Protein AF-A0A2A5G5G1-F1 (afdb_monomer)

Secondary structure (DSSP, 8-state):
------------------------------------PPPEEEEEPPTTS--EEEETT-SSGGGTTEE-TT-EEEEEEEEEEEESSS--PPPTT--EEEEEEEEEESSSS--TTTSEEEEEEEEEES--TTSSB-SEEEEEEEESGGG-SEEEEEEESTT-TT--S-EEEE-TTT-SSSSEEEEEEEEEEESS-TT-EEEEEEEEEE-

Radius of gyration: 26.56 Å; Cα contacts (8 Å, |Δi|>4): 424; chains: 1; bounding box: 84×66×60 Å

Solvent-accessible surface area (backbone atoms only — not comparable to full-atom values): 12134 Å² total; per-residue (Å²): 136,92,83,84,90,83,90,84,90,80,89,85,80,88,82,89,83,85,87,85,81,84,92,82,87,89,81,92,84,77,85,70,74,73,76,88,64,60,50,82,44,51,38,66,28,60,87,93,47,35,62,47,64,36,26,82,86,44,93,45,84,94,41,20,38,48,39,47,66,62,35,46,48,33,40,40,36,27,52,42,73,32,33,47,74,97,63,42,71,67,66,98,81,60,76,47,48,32,41,36,38,36,29,44,24,82,51,94,63,92,44,87,90,76,36,47,70,64,48,75,44,48,26,21,38,65,64,49,67,67,28,30,24,31,41,57,36,39,36,41,28,35,33,20,51,95,76,40,59,30,37,34,31,32,36,45,67,75,88,25,72,51,33,52,73,64,46,70,31,81,32,61,85,75,62,74,55,79,70,31,72,33,18,43,37,40,39,39,25,32,62,95,43,71,86,49,51,32,76,48,76,40,73,35,34,43,83

Nearest PDB structures (foldseek):
  7p2q-assembly1_B  TM=3.088E-01  e=3.539E-01  Homo sapiens
  3at0-assembly1_A  TM=1.574E-01  e=3.161E-02  Staphylococcus aureus subsp. aureus N315
  5t4n-assembly1_A  TM=1.956E-01  e=1.837E+00  Homo sapiens
  5w1d-assembly1_A  TM=2.055E-01  e=8.543E+00  Mus musculus

Foldseek 3Di:
DDDDDDDDDDDDDDDDDDDDDDDDDDDDDDPPPDPPWFDKAKEWDDPPQGKDWFWPPDPDPVCRQEDEAQTKTKIKTAMDIFTPDDHGDDDPPDKWKKKKWKWKFLDQDDDVVPTHTQDMFIEIEDGDLQGLYHSMWIKIWRCCYVVAQWIFMFTPPPDRNRTDGGSIGRNPVVPPDPFGKIKMKMKMATPVGRVNIYIDIDIHTYD

pLDDT: mean 83.9, std 21.74, range [27.75, 98.69]

Mean predicted aligned error: 11.16 Å

Sequence (207 aa):
MKIATTCILASAFFLTSCGGGSAGSSSSDGATGGDDNPDLIFEFAGPPLHARVFNLASFSAETENHFHPGETISLIWDMDLYFSGDNPFLGLLDQYLYDSSVYLSNDTSLDEATDLKLFDVECSYPMSLEHACGETAHFQCLYAKDNANTISCTSIPLGRTKGFLDIIVDTTTFLDAIPKDAHVIIKSCLREDPSNCDEANYPLKLL

Structure (mmCIF, N/CA/C/O backbone):
data_AF-A0A2A5G5G1-F1
#
_entry.id   AF-A0A2A5G5G1-F1
#
loop_
_atom_site.group_PDB
_atom_site.id
_atom_site.type_symbol
_atom_site.label_atom_id
_atom_site.label_alt_id
_atom_site.label_comp_id
_atom_site.label_asym_id
_atom_site.label_entity_id
_atom_site.label_seq_id
_atom_site.pdbx_PDB_ins_code
_atom_site.Cartn_x
_atom_site.Cartn_y
_atom_site.Cartn_z
_atom_site.occupancy
_atom_site.B_iso_or_equiv
_atom_site.auth_seq_id
_atom_site.auth_comp_id
_atom_site.auth_asym_id
_atom_site.auth_atom_id
_atom_site.pdbx_PDB_model_num
ATOM 1 N N . MET A 1 1 ? 65.988 -37.193 30.172 1.00 38.91 1 MET A N 1
ATOM 2 C CA . MET A 1 1 ? 66.873 -37.150 28.985 1.00 38.91 1 MET A CA 1
ATOM 3 C C . MET A 1 1 ? 66.000 -36.920 27.761 1.00 38.91 1 MET A C 1
ATOM 5 O O . MET A 1 1 ? 65.077 -37.693 27.557 1.00 38.91 1 MET A O 1
ATOM 9 N N . LYS A 1 2 ? 66.225 -35.825 27.025 1.00 35.88 2 LYS A N 1
ATOM 10 C CA . LYS A 1 2 ? 65.579 -35.537 25.734 1.00 35.88 2 LYS A CA 1
ATOM 11 C C . LYS A 1 2 ? 66.331 -36.272 24.626 1.00 35.88 2 LYS A C 1
ATOM 13 O O . LYS A 1 2 ? 67.544 -36.103 24.574 1.00 35.88 2 LYS A O 1
ATOM 18 N N . ILE A 1 3 ? 65.621 -36.944 23.721 1.00 38.88 3 ILE A N 1
ATOM 19 C CA . ILE A 1 3 ? 65.966 -37.017 22.291 1.00 38.88 3 ILE A CA 1
ATOM 20 C C . ILE A 1 3 ? 64.646 -36.937 21.512 1.00 38.88 3 ILE A C 1
ATOM 22 O O . ILE A 1 3 ? 63.661 -37.566 21.887 1.00 38.88 3 ILE A O 1
ATOM 26 N N . ALA A 1 4 ? 64.635 -36.079 20.496 1.00 40.50 4 ALA A N 1
ATOM 27 C CA . ALA A 1 4 ? 63.507 -35.734 19.642 1.00 40.50 4 ALA A CA 1
ATOM 28 C C . ALA A 1 4 ? 63.647 -36.367 18.242 1.00 40.50 4 ALA A C 1
ATOM 30 O O . ALA A 1 4 ? 64.694 -36.936 17.926 1.00 40.50 4 ALA A O 1
ATOM 31 N N . THR A 1 5 ? 62.652 -36.068 17.389 1.00 45.31 5 THR A N 1
ATOM 32 C CA . THR A 1 5 ? 62.583 -36.192 15.905 1.00 45.31 5 THR A CA 1
ATOM 33 C C . THR A 1 5 ? 62.179 -37.593 15.391 1.00 45.31 5 THR A C 1
ATOM 35 O O . THR A 1 5 ? 62.697 -38.582 15.885 1.00 45.31 5 THR A O 1
ATOM 38 N N . THR A 1 6 ? 61.240 -37.807 14.452 1.00 39.12 6 THR A N 1
ATOM 39 C CA . THR A 1 6 ? 60.610 -36.955 13.414 1.00 39.12 6 THR A CA 1
ATOM 40 C C . THR A 1 6 ? 59.271 -37.575 12.947 1.00 39.12 6 THR A C 1
ATOM 42 O O . THR A 1 6 ? 59.118 -38.793 12.976 1.00 39.12 6 THR A O 1
ATOM 45 N N . CYS A 1 7 ? 58.333 -36.735 12.487 1.00 37.34 7 CYS A N 1
ATOM 46 C CA . CYS A 1 7 ? 57.034 -37.050 11.865 1.00 37.34 7 CYS A CA 1
ATOM 47 C C . CYS A 1 7 ? 57.094 -37.881 10.570 1.00 37.34 7 CYS A C 1
ATOM 49 O O . CYS A 1 7 ? 57.977 -37.635 9.753 1.00 37.34 7 CYS A O 1
ATOM 51 N N . ILE A 1 8 ? 56.032 -38.658 10.294 1.00 37.75 8 ILE A N 1
ATOM 52 C CA . ILE A 1 8 ? 55.425 -38.806 8.952 1.00 37.75 8 ILE A CA 1
ATOM 53 C C . ILE A 1 8 ? 53.892 -38.834 9.105 1.00 37.75 8 ILE A C 1
ATOM 55 O O . ILE A 1 8 ? 53.353 -39.649 9.850 1.00 37.75 8 ILE A O 1
ATOM 59 N N . LEU A 1 9 ? 53.212 -37.915 8.408 1.00 39.97 9 LEU A N 1
ATOM 60 C CA . LEU A 1 9 ? 51.759 -37.872 8.230 1.00 39.97 9 LEU A CA 1
ATOM 61 C C . LEU A 1 9 ? 51.311 -38.902 7.185 1.00 39.97 9 LEU A C 1
ATOM 63 O O . LEU A 1 9 ? 51.877 -38.947 6.096 1.00 39.97 9 LEU A O 1
ATOM 67 N N . ALA A 1 10 ? 50.223 -39.617 7.467 1.00 38.78 10 ALA A N 1
ATOM 68 C CA . ALA A 1 10 ? 49.320 -40.145 6.446 1.00 38.78 10 ALA A CA 1
ATOM 69 C C . ALA A 1 10 ? 47.923 -40.320 7.062 1.00 38.78 10 ALA A C 1
ATOM 71 O O . ALA A 1 10 ? 47.621 -41.334 7.686 1.00 38.78 10 ALA A O 1
ATOM 72 N N . SER A 1 11 ? 47.086 -39.294 6.920 1.00 40.59 11 SER A N 1
ATOM 73 C CA . SER A 1 11 ? 45.680 -39.323 7.323 1.00 40.59 11 SER A CA 1
ATOM 74 C C . SER A 1 11 ? 44.844 -39.801 6.138 1.00 40.59 11 SER A C 1
ATOM 76 O O . SER A 1 11 ? 44.617 -39.044 5.199 1.00 40.59 11 SER A O 1
ATOM 78 N N . ALA A 1 12 ? 44.393 -41.052 6.178 1.00 45.69 12 ALA A N 1
ATOM 79 C CA . ALA A 1 12 ? 43.321 -41.551 5.328 1.00 45.69 12 ALA A CA 1
ATOM 80 C C . ALA A 1 12 ? 42.049 -41.631 6.178 1.00 45.69 12 ALA A C 1
ATOM 82 O O . ALA A 1 12 ? 42.010 -42.382 7.151 1.00 45.69 12 ALA A O 1
ATOM 83 N N . PHE A 1 13 ? 41.019 -40.870 5.814 1.00 40.94 13 PHE A N 1
ATOM 84 C CA . PHE A 1 13 ? 39.663 -41.094 6.301 1.00 40.94 13 PHE A CA 1
ATOM 85 C C . PHE A 1 13 ? 38.711 -41.196 5.111 1.00 40.94 13 PHE A C 1
ATOM 87 O O . PHE A 1 13 ? 38.638 -40.315 4.259 1.00 40.94 13 PHE A O 1
ATOM 94 N N . PHE A 1 14 ? 38.041 -42.345 5.077 1.00 44.78 14 PHE A N 1
ATOM 95 C CA . PHE A 1 14 ? 36.905 -42.703 4.242 1.00 44.78 14 PHE A CA 1
ATOM 96 C C . PHE A 1 14 ? 35.692 -41.813 4.542 1.00 44.78 14 PHE A C 1
ATOM 98 O O . PHE A 1 14 ? 35.624 -41.270 5.638 1.00 44.78 14 PHE A O 1
ATOM 105 N N . LEU A 1 15 ? 34.733 -41.754 3.607 1.00 36.38 15 LEU A N 1
ATOM 106 C CA . LEU A 1 15 ? 33.278 -41.948 3.805 1.00 36.38 15 LEU A CA 1
ATOM 107 C C . LEU A 1 15 ? 32.584 -41.840 2.419 1.00 36.38 15 LEU A C 1
ATOM 109 O O . LEU A 1 15 ? 32.656 -40.813 1.761 1.00 36.38 15 LEU A O 1
ATOM 113 N N . THR A 1 16 ? 32.200 -42.977 1.823 1.00 40.34 16 THR A N 1
ATOM 114 C CA . THR A 1 16 ? 30.811 -43.459 1.605 1.00 40.34 16 THR A CA 1
ATOM 115 C C . THR A 1 16 ? 29.953 -42.676 0.601 1.00 40.34 16 THR A C 1
ATOM 117 O O . THR A 1 16 ? 29.491 -41.582 0.904 1.00 40.34 16 THR A O 1
ATOM 120 N N . SER A 1 17 ? 29.559 -43.335 -0.497 1.00 31.88 17 SER A N 1
ATOM 121 C CA . SER A 1 17 ? 28.177 -43.249 -0.987 1.00 31.88 17 SER A CA 1
ATOM 122 C C . SER A 1 17 ? 27.691 -44.609 -1.510 1.00 31.88 17 SER A C 1
ATOM 124 O O . SER A 1 17 ? 28.444 -45.388 -2.098 1.00 31.88 17 SER A O 1
ATOM 126 N N . CYS A 1 18 ? 26.439 -44.911 -1.163 1.00 45.84 18 CYS A N 1
ATOM 127 C CA . CYS A 1 18 ? 25.684 -46.113 -1.502 1.00 45.84 18 CYS A CA 1
ATOM 128 C C . CYS A 1 18 ? 25.358 -46.190 -2.997 1.00 45.84 18 CYS A C 1
ATOM 130 O O . CYS A 1 18 ? 25.177 -45.173 -3.660 1.00 45.84 18 CYS A O 1
ATOM 132 N N . GLY A 1 19 ? 25.229 -47.422 -3.493 1.00 33.00 19 GLY A N 1
ATOM 133 C CA . GLY A 1 19 ? 24.825 -47.720 -4.861 1.00 33.00 19 GLY A CA 1
ATOM 134 C C . GLY A 1 19 ? 23.314 -47.831 -5.101 1.00 33.00 19 GLY A C 1
ATOM 135 O O . GLY A 1 19 ? 22.501 -47.759 -4.181 1.00 33.00 19 GLY A O 1
ATOM 136 N N . GLY A 1 20 ? 23.011 -48.096 -6.377 1.00 32.59 20 GLY A N 1
ATOM 137 C CA . GLY A 1 20 ? 21.709 -48.433 -6.970 1.00 32.59 20 GLY A CA 1
ATOM 138 C C . GLY A 1 20 ? 21.363 -47.447 -8.094 1.00 32.59 20 GLY A C 1
ATOM 139 O O . GLY A 1 20 ? 21.400 -46.252 -7.866 1.00 32.59 20 GLY A O 1
ATOM 140 N N . GLY A 1 21 ? 21.053 -47.798 -9.341 1.00 30.53 21 GLY A N 1
ATOM 141 C CA . GLY A 1 21 ? 20.953 -49.055 -10.075 1.00 30.53 21 GLY A CA 1
ATOM 142 C C . GLY A 1 21 ? 20.286 -48.752 -11.434 1.00 30.53 21 GLY A C 1
ATOM 143 O O . GLY A 1 21 ? 19.323 -48.002 -11.479 1.00 30.53 21 GLY A O 1
ATOM 144 N N . SER A 1 22 ? 20.824 -49.338 -12.508 1.00 32.59 22 SER A N 1
ATOM 145 C CA . SER A 1 22 ? 20.180 -49.723 -13.785 1.00 32.59 22 SER A CA 1
ATOM 146 C C . SER A 1 22 ? 19.439 -48.706 -14.687 1.00 32.59 22 SER A C 1
ATOM 148 O O . SER A 1 22 ? 18.261 -48.428 -14.519 1.00 32.59 22 SER A O 1
ATOM 150 N N . ALA A 1 23 ? 20.153 -48.308 -15.749 1.00 35.66 23 ALA A N 1
ATOM 151 C CA . ALA A 1 23 ? 19.847 -48.420 -17.191 1.00 35.66 23 ALA A CA 1
ATOM 152 C C . ALA A 1 23 ? 18.407 -48.246 -17.745 1.00 35.66 23 ALA A C 1
ATOM 154 O O . ALA A 1 23 ? 17.524 -49.067 -17.506 1.00 35.66 23 ALA A O 1
ATOM 155 N N . GLY A 1 24 ? 18.274 -47.300 -18.687 1.00 27.75 24 GLY A N 1
ATOM 156 C CA . GLY A 1 24 ? 17.218 -47.219 -19.706 1.00 27.75 24 GLY A CA 1
ATOM 157 C C . GLY A 1 24 ? 17.599 -46.219 -20.809 1.00 27.75 24 GLY A C 1
ATOM 158 O O . GLY A 1 24 ? 18.027 -45.113 -20.509 1.00 27.75 24 GLY A O 1
ATOM 159 N N . SER A 1 25 ? 17.532 -46.656 -22.066 1.00 35.72 25 SER A N 1
ATOM 160 C CA . SER A 1 25 ? 18.215 -46.109 -23.248 1.00 35.72 25 SER A CA 1
ATOM 161 C C . SER A 1 25 ? 17.713 -44.770 -23.816 1.00 35.72 25 SER A C 1
ATOM 163 O O . SER A 1 25 ? 16.579 -44.353 -23.623 1.00 35.72 25 SER A O 1
ATOM 165 N N . SER A 1 26 ? 18.609 -44.175 -24.606 1.00 41.06 26 SER A N 1
ATOM 166 C CA . SER A 1 26 ? 18.520 -42.972 -25.439 1.00 41.06 26 SER A CA 1
ATOM 167 C C . SER A 1 26 ? 17.411 -42.943 -26.498 1.00 41.06 26 SER A C 1
ATOM 169 O O . SER A 1 26 ? 17.246 -43.907 -27.248 1.00 41.06 26 SER A O 1
ATOM 171 N N . SER A 1 27 ? 16.854 -41.751 -26.710 1.00 33.38 27 SER A N 1
ATOM 172 C CA . SER A 1 27 ? 16.497 -41.235 -28.036 1.00 33.38 27 SER A CA 1
ATOM 173 C C . SER A 1 27 ? 16.700 -39.719 -28.051 1.00 33.38 27 SER A C 1
ATOM 175 O O . SER A 1 27 ? 16.049 -38.987 -27.310 1.00 33.38 27 SER A O 1
ATOM 177 N N . SER A 1 28 ? 17.658 -39.284 -28.864 1.00 43.06 28 SER A N 1
ATOM 178 C CA . SER A 1 28 ? 17.838 -37.910 -29.318 1.00 43.06 28 SER A CA 1
ATOM 179 C C . SER A 1 28 ? 16.641 -37.484 -30.164 1.00 43.06 28 SER A C 1
ATOM 181 O O . SER A 1 28 ? 16.258 -38.220 -31.069 1.00 43.06 28 SER A O 1
ATOM 183 N N . ASP A 1 29 ? 16.057 -36.331 -29.860 1.00 36.34 29 ASP A N 1
ATOM 184 C CA . ASP A 1 29 ? 15.883 -35.212 -30.797 1.00 36.34 29 ASP A CA 1
ATOM 185 C C . ASP A 1 29 ? 14.853 -34.232 -30.241 1.00 36.34 29 ASP A C 1
ATOM 187 O O . ASP A 1 29 ? 13.735 -34.595 -29.882 1.00 36.34 29 ASP A O 1
ATOM 191 N N . GLY A 1 30 ? 15.268 -32.972 -30.168 1.00 33.47 30 GLY A N 1
ATOM 192 C CA . GLY A 1 30 ? 14.473 -31.878 -29.632 1.00 33.47 30 GLY A CA 1
ATOM 193 C C . GLY A 1 30 ? 15.304 -30.977 -28.736 1.00 33.47 30 GLY A C 1
ATOM 194 O O . GLY A 1 30 ? 14.939 -30.745 -27.591 1.00 33.47 30 GLY A O 1
ATOM 195 N N . ALA A 1 31 ? 16.432 -30.472 -29.245 1.00 37.19 31 ALA A N 1
ATOM 196 C CA . ALA A 1 31 ? 16.959 -29.217 -28.738 1.00 37.19 31 ALA A CA 1
ATOM 197 C C . ALA A 1 31 ? 15.902 -28.143 -29.037 1.00 37.19 31 ALA A C 1
ATOM 199 O O . ALA A 1 31 ? 15.900 -27.539 -30.108 1.00 37.19 31 ALA A O 1
ATOM 200 N N . THR A 1 32 ? 14.954 -27.947 -28.123 1.00 38.69 32 THR A N 1
ATOM 201 C CA . THR A 1 32 ? 14.309 -26.648 -27.984 1.00 38.69 32 THR A CA 1
ATOM 202 C C . THR A 1 32 ? 15.411 -25.737 -27.485 1.00 38.69 32 THR A C 1
ATOM 204 O O . THR A 1 32 ? 15.790 -25.810 -26.317 1.00 38.69 32 THR A O 1
ATOM 207 N N . GLY A 1 33 ? 16.009 -24.978 -28.407 1.00 40.09 33 GLY A N 1
ATOM 208 C CA . GLY A 1 33 ? 16.821 -23.834 -28.031 1.00 40.09 33 GLY A CA 1
ATOM 209 C C . GLY A 1 33 ? 15.987 -23.014 -27.062 1.00 40.09 33 GLY A C 1
ATOM 210 O O . GLY A 1 33 ? 14.911 -22.548 -27.436 1.00 40.09 33 GLY A O 1
ATOM 211 N N . GLY A 1 34 ? 16.427 -22.957 -25.805 1.00 44.06 34 GLY A N 1
ATOM 212 C CA . GLY A 1 34 ? 15.953 -21.925 -24.905 1.00 44.06 34 GLY A CA 1
ATOM 213 C C . GLY A 1 34 ? 16.334 -20.620 -25.574 1.00 44.06 34 GLY A C 1
ATOM 214 O O . GLY A 1 34 ? 17.500 -20.426 -25.916 1.00 44.06 34 GLY A O 1
ATOM 215 N N . ASP A 1 35 ? 15.341 -19.792 -25.870 1.00 51.66 35 ASP A N 1
ATOM 216 C CA . ASP A 1 35 ? 15.611 -18.381 -26.070 1.00 51.66 35 ASP A CA 1
ATOM 217 C C . ASP A 1 35 ? 16.280 -17.932 -24.765 1.00 51.66 35 ASP A C 1
ATOM 219 O O . ASP A 1 35 ? 15.609 -17.819 -23.744 1.00 51.66 35 ASP A O 1
ATOM 223 N N . ASP A 1 36 ? 17.600 -17.733 -24.776 1.00 64.00 36 ASP A N 1
ATOM 224 C CA . ASP A 1 36 ? 18.346 -17.063 -23.701 1.00 64.00 36 ASP A CA 1
ATOM 225 C C . ASP A 1 36 ? 17.997 -15.557 -23.708 1.00 64.00 36 ASP A C 1
ATOM 227 O O . ASP 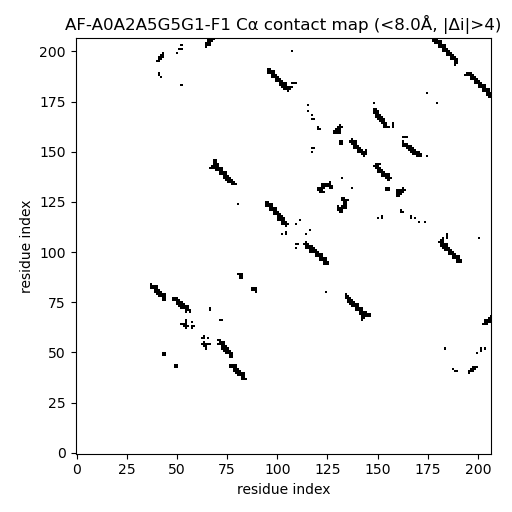A 1 36 ? 18.869 -14.688 -23.622 1.00 64.00 36 ASP A O 1
ATOM 231 N N . ASN A 1 37 ? 16.719 -15.223 -23.908 1.00 71.50 37 ASN A N 1
ATOM 232 C CA . ASN A 1 37 ? 16.239 -13.870 -23.730 1.00 71.50 37 ASN A CA 1
ATOM 233 C C . ASN A 1 37 ? 16.103 -13.644 -22.228 1.00 71.50 37 ASN A C 1
ATOM 235 O O . ASN A 1 37 ? 15.532 -14.486 -21.534 1.00 71.50 37 ASN A O 1
ATOM 239 N N . PRO A 1 3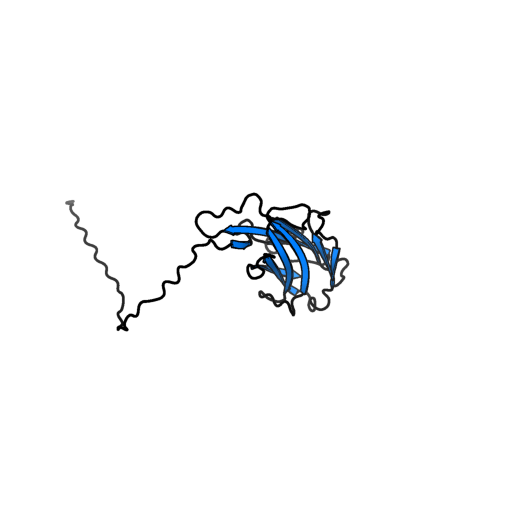8 ? 16.642 -12.535 -21.717 1.00 83.62 38 PRO A N 1
ATOM 240 C CA . PRO A 1 38 ? 16.547 -12.247 -20.305 1.00 83.62 38 PRO A CA 1
ATOM 241 C C . PRO A 1 38 ? 15.083 -12.003 -19.923 1.00 83.62 38 PRO A C 1
ATOM 243 O O . PRO A 1 38 ? 14.373 -11.244 -20.586 1.00 83.62 38 PRO A O 1
ATOM 246 N N . ASP A 1 39 ? 14.652 -12.636 -18.840 1.00 87.88 39 ASP A N 1
ATOM 247 C CA . ASP A 1 39 ? 13.327 -12.447 -18.257 1.00 87.88 39 ASP A CA 1
ATOM 248 C C . ASP A 1 39 ? 13.291 -11.116 -17.508 1.00 87.88 39 ASP A C 1
ATOM 250 O O . ASP A 1 39 ? 14.222 -10.785 -16.775 1.00 87.88 39 ASP A O 1
ATOM 254 N N . LEU A 1 40 ? 12.221 -10.343 -17.665 1.00 90.69 40 LEU A N 1
ATOM 255 C CA . LEU A 1 40 ? 12.016 -9.153 -16.847 1.00 90.69 40 LEU A CA 1
ATOM 256 C C . LEU A 1 40 ? 11.582 -9.593 -15.444 1.00 90.69 40 LEU A C 1
ATOM 258 O O . LEU A 1 40 ? 10.572 -10.273 -15.295 1.00 90.69 40 LEU A O 1
ATOM 262 N N . ILE A 1 41 ? 12.331 -9.212 -14.418 1.00 92.56 41 ILE A N 1
ATOM 263 C CA . ILE A 1 41 ? 12.044 -9.502 -13.013 1.00 92.56 41 ILE A CA 1
ATOM 264 C C . ILE A 1 41 ? 11.492 -8.237 -12.370 1.00 92.56 41 ILE A C 1
ATOM 266 O O . ILE A 1 41 ? 12.114 -7.178 -12.470 1.00 92.56 41 IL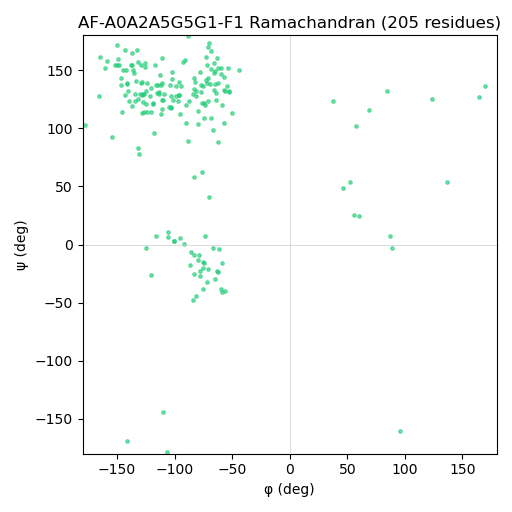E A O 1
ATOM 270 N N . PHE A 1 42 ? 10.335 -8.361 -11.722 1.00 95.12 42 PHE A N 1
ATOM 271 C CA . PHE A 1 42 ? 9.686 -7.304 -10.957 1.00 95.12 42 PHE A CA 1
ATOM 272 C C . PHE A 1 42 ? 9.338 -7.826 -9.567 1.00 95.12 42 PHE A C 1
ATOM 274 O O . PHE A 1 42 ? 8.506 -8.718 -9.426 1.00 95.12 42 PHE A O 1
ATOM 281 N N . GLU A 1 43 ? 9.987 -7.281 -8.545 1.00 96.62 43 GLU A N 1
ATOM 282 C CA . GLU A 1 43 ? 9.878 -7.787 -7.176 1.00 96.62 43 GLU A CA 1
ATOM 283 C C . GLU A 1 43 ? 10.033 -6.665 -6.149 1.00 96.62 43 GLU A C 1
ATOM 285 O O . GLU A 1 43 ? 10.548 -5.585 -6.449 1.00 96.62 43 GLU A O 1
ATOM 290 N N . PHE A 1 44 ? 9.561 -6.892 -4.927 1.00 97.56 44 PHE A N 1
ATOM 291 C CA . PHE A 1 44 ? 9.861 -6.006 -3.811 1.00 97.56 44 PHE A CA 1
ATOM 292 C C . PHE A 1 44 ? 11.358 -6.054 -3.507 1.00 97.56 44 PHE A C 1
ATOM 294 O O . PHE A 1 44 ? 11.970 -7.121 -3.461 1.00 97.56 44 PHE A O 1
ATOM 301 N N . ALA A 1 45 ? 11.942 -4.891 -3.232 1.00 96.75 45 ALA A N 1
ATOM 302 C CA . ALA A 1 45 ? 13.362 -4.794 -2.949 1.00 96.75 45 ALA A CA 1
ATOM 303 C C . ALA A 1 45 ? 13.765 -5.639 -1.729 1.00 96.75 45 ALA A C 1
ATOM 305 O O . ALA A 1 45 ? 13.039 -5.771 -0.740 1.00 96.75 45 ALA A O 1
ATOM 306 N N . GLY A 1 46 ? 14.980 -6.180 -1.756 1.00 94.44 46 GLY A N 1
ATOM 307 C CA . GLY A 1 46 ? 15.542 -6.899 -0.614 1.00 94.44 46 GLY A CA 1
ATOM 308 C C . GLY A 1 46 ? 15.893 -5.982 0.574 1.00 94.44 46 GLY A C 1
ATOM 309 O O . GLY A 1 46 ? 15.867 -4.750 0.485 1.00 94.44 46 GLY A O 1
ATOM 310 N N . PRO A 1 47 ? 16.286 -6.547 1.732 1.00 92.69 47 PRO A N 1
ATOM 311 C CA . PRO A 1 47 ? 16.819 -5.760 2.841 1.00 92.69 47 PRO A CA 1
ATOM 312 C C . PRO A 1 47 ? 18.006 -4.877 2.402 1.00 92.69 47 PRO A C 1
ATOM 314 O O . PRO A 1 47 ? 18.902 -5.365 1.712 1.00 92.69 47 PRO A O 1
ATOM 317 N N . PRO A 1 48 ? 18.074 -3.602 2.835 1.00 92.00 48 PRO A N 1
ATOM 318 C CA . PRO A 1 48 ? 17.249 -2.966 3.867 1.00 92.00 48 PRO A CA 1
ATOM 319 C C . PRO A 1 48 ? 15.979 -2.268 3.348 1.00 92.00 48 PRO A C 1
ATOM 321 O O . PRO A 1 48 ? 15.248 -1.710 4.164 1.00 92.00 48 PRO A O 1
ATOM 324 N N . LEU A 1 49 ? 15.718 -2.292 2.039 1.00 94.06 49 LEU A N 1
ATOM 325 C CA . LEU A 1 49 ? 14.646 -1.540 1.369 1.00 94.06 49 LEU A CA 1
ATOM 326 C C . LEU A 1 49 ? 13.353 -2.340 1.154 1.00 94.06 49 LEU A C 1
ATOM 328 O O . LEU A 1 49 ? 12.409 -1.836 0.561 1.00 94.06 49 LEU A O 1
ATOM 332 N N . HIS A 1 50 ? 13.291 -3.563 1.682 1.00 93.94 50 HIS A N 1
ATOM 333 C CA . HIS A 1 50 ? 12.051 -4.332 1.762 1.00 93.94 50 HIS A CA 1
ATOM 334 C C . HIS A 1 50 ? 10.861 -3.501 2.233 1.00 93.94 50 HIS A C 1
ATOM 336 O O . HIS A 1 50 ? 11.004 -2.557 3.021 1.00 93.94 50 HIS A O 1
ATOM 342 N N . ALA A 1 51 ? 9.677 -3.895 1.765 1.00 96.19 51 ALA A N 1
ATOM 343 C CA . ALA A 1 51 ? 8.437 -3.277 2.186 1.00 96.19 51 ALA A CA 1
ATOM 344 C C . ALA A 1 51 ? 8.313 -3.289 3.721 1.00 96.19 51 ALA A C 1
ATOM 346 O O . ALA A 1 51 ? 8.912 -4.108 4.430 1.00 96.19 51 ALA A O 1
ATOM 347 N N . ARG A 1 52 ? 7.586 -2.317 4.264 1.00 95.62 52 ARG A N 1
ATOM 348 C CA . ARG A 1 52 ? 7.378 -2.171 5.704 1.00 95.62 52 ARG A CA 1
ATOM 349 C C . ARG A 1 52 ? 6.003 -1.605 5.986 1.00 95.62 52 ARG A C 1
ATOM 351 O O . ARG A 1 52 ? 5.531 -0.691 5.308 1.00 95.62 52 ARG A O 1
ATOM 358 N N . VAL A 1 53 ? 5.433 -2.107 7.071 1.00 97.06 53 VAL A N 1
ATOM 359 C CA . VAL A 1 53 ? 4.208 -1.606 7.682 1.00 97.06 53 VAL A CA 1
ATOM 360 C C . VAL A 1 53 ? 4.508 -1.302 9.135 1.00 97.06 53 VAL A C 1
ATOM 362 O O . VAL A 1 53 ? 4.962 -2.181 9.863 1.00 97.06 53 VAL A O 1
ATOM 365 N N . PHE A 1 54 ? 4.309 -0.054 9.546 1.00 96.62 54 PHE A N 1
ATOM 366 C CA . PHE A 1 54 ? 4.736 0.396 10.867 1.00 96.62 54 PHE A CA 1
ATOM 367 C C . PHE A 1 54 ? 3.879 1.539 11.412 1.00 96.62 54 PHE A C 1
ATOM 369 O O . PHE A 1 54 ? 3.275 2.322 10.673 1.00 96.62 54 PHE A O 1
ATOM 376 N N . ASN A 1 55 ? 3.844 1.633 12.736 1.00 96.19 55 ASN A N 1
ATOM 377 C CA . ASN A 1 55 ? 3.186 2.675 13.500 1.00 96.19 55 ASN A CA 1
ATOM 378 C C . ASN A 1 55 ? 4.187 3.770 13.863 1.00 96.19 55 ASN A C 1
ATOM 380 O O . ASN A 1 55 ? 5.070 3.579 14.700 1.00 96.19 55 ASN A O 1
ATOM 384 N N . LEU A 1 56 ? 3.996 4.956 13.285 1.00 88.38 56 LEU A N 1
ATOM 385 C CA . LEU A 1 56 ? 4.807 6.138 13.586 1.00 88.38 56 LEU A CA 1
ATOM 386 C C . LEU A 1 56 ? 4.697 6.604 15.046 1.00 88.38 56 LEU A C 1
ATOM 388 O O . LEU A 1 56 ? 5.597 7.290 15.528 1.00 88.38 56 LEU A O 1
ATOM 392 N N . ALA A 1 57 ? 3.606 6.270 15.738 1.00 91.69 57 ALA A N 1
ATOM 393 C CA . ALA A 1 57 ? 3.407 6.607 17.144 1.00 91.69 57 ALA A CA 1
ATOM 394 C C . ALA A 1 57 ? 4.077 5.607 18.103 1.00 91.69 57 ALA A C 1
ATOM 396 O O . ALA A 1 57 ? 4.139 5.868 19.305 1.00 91.69 57 ALA A O 1
ATOM 397 N N . SER A 1 58 ? 4.592 4.479 17.600 1.00 91.31 58 SER A N 1
ATOM 398 C CA . SER A 1 58 ? 5.250 3.485 18.442 1.00 91.31 58 SER A CA 1
ATOM 399 C C . SER A 1 58 ? 6.587 3.999 18.979 1.00 91.31 58 SER A C 1
ATOM 401 O O . SER A 1 58 ? 7.405 4.571 18.261 1.00 91.31 58 SER A O 1
ATOM 403 N N . PHE A 1 59 ? 6.844 3.727 20.259 1.00 88.19 59 PHE A N 1
ATOM 404 C CA . PHE A 1 59 ? 8.107 4.050 20.931 1.00 88.19 59 PHE A CA 1
ATOM 405 C C . PHE A 1 59 ? 9.042 2.839 21.066 1.00 88.19 59 PHE A C 1
ATOM 407 O O . PHE A 1 59 ? 10.097 2.943 21.694 1.00 88.19 59 PHE A O 1
ATOM 414 N N . SER A 1 60 ? 8.659 1.679 20.521 1.00 90.69 60 SER A N 1
ATOM 415 C CA . SER A 1 60 ? 9.444 0.446 20.599 1.00 90.69 60 SER A CA 1
ATOM 416 C C . SER A 1 60 ? 9.253 -0.439 19.367 1.00 90.69 60 SER A C 1
ATOM 418 O O . SER A 1 60 ? 8.206 -0.400 18.724 1.00 90.69 60 SER A O 1
ATOM 420 N N . ALA A 1 61 ? 10.246 -1.280 19.073 1.00 86.38 61 ALA A N 1
ATOM 421 C CA . ALA A 1 61 ? 10.148 -2.265 17.995 1.00 86.38 61 ALA A CA 1
ATOM 422 C C . ALA A 1 61 ? 9.072 -3.335 18.271 1.00 86.38 61 ALA A C 1
ATOM 424 O O . ALA A 1 61 ? 8.454 -3.843 17.346 1.00 86.38 61 ALA A O 1
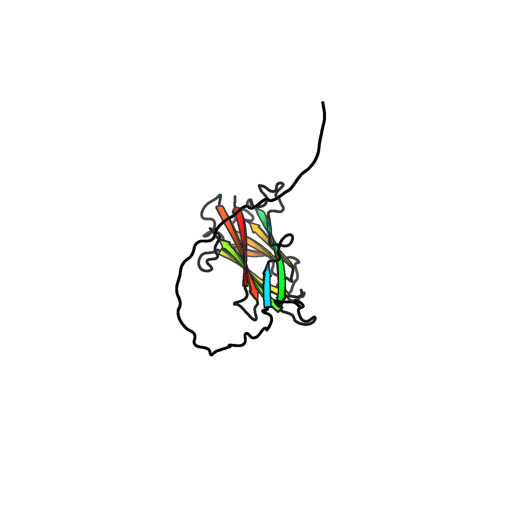ATOM 425 N N . GLU A 1 62 ? 8.807 -3.655 19.542 1.00 89.81 62 GLU A N 1
ATOM 426 C CA . GLU A 1 62 ? 7.822 -4.677 19.933 1.00 89.81 62 GLU A CA 1
ATOM 427 C C . GLU A 1 62 ? 6.371 -4.243 19.689 1.00 89.81 62 GLU A C 1
ATOM 429 O O . GLU A 1 62 ? 5.478 -5.080 19.625 1.00 89.81 62 GLU A O 1
ATOM 434 N N . THR A 1 63 ? 6.134 -2.936 19.580 1.00 91.88 63 THR A N 1
ATOM 435 C CA . THR A 1 63 ? 4.803 -2.343 19.392 1.00 91.88 63 THR A CA 1
ATOM 436 C C . THR A 1 63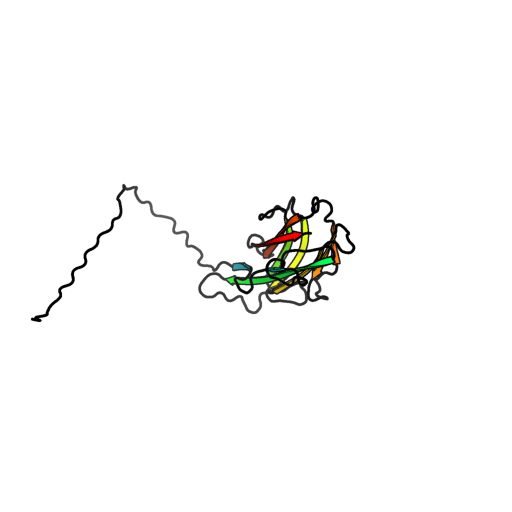 ? 4.679 -1.612 18.061 1.00 91.88 63 THR A C 1
ATOM 438 O O . THR A 1 63 ? 3.686 -0.931 17.825 1.00 91.88 63 THR A O 1
ATOM 441 N N . GLU A 1 64 ? 5.685 -1.716 17.191 1.00 94.94 64 GLU A N 1
ATOM 442 C CA . GLU A 1 64 ? 5.719 -1.016 15.904 1.00 94.94 64 GLU A CA 1
ATOM 443 C C . GLU A 1 64 ? 4.589 -1.460 14.967 1.00 94.94 64 GLU A C 1
ATOM 445 O O . GLU A 1 64 ? 4.165 -0.692 14.114 1.00 94.94 64 GLU A O 1
ATOM 450 N N . ASN A 1 65 ? 4.038 -2.653 15.161 1.00 96.06 65 ASN A N 1
ATOM 451 C CA . ASN A 1 65 ? 2.913 -3.167 14.390 1.00 96.06 65 ASN A CA 1
ATOM 452 C C . ASN A 1 65 ? 1.580 -3.163 15.161 1.00 96.06 65 ASN A C 1
ATOM 454 O O . ASN A 1 65 ? 0.611 -3.774 14.712 1.00 96.06 65 ASN A O 1
ATOM 458 N N . HIS A 1 66 ? 1.518 -2.518 16.328 1.00 96.81 66 HIS A N 1
ATOM 459 C CA . HIS A 1 66 ? 0.285 -2.346 17.095 1.00 96.81 66 HIS A CA 1
ATOM 460 C C . HIS A 1 66 ? -0.354 -1.007 16.746 1.00 96.81 66 HIS A C 1
ATOM 462 O O . HIS A 1 66 ? 0.353 -0.007 16.691 1.00 96.81 66 HIS A O 1
ATOM 468 N N . PHE A 1 67 ? -1.671 -0.977 16.557 1.00 96.56 67 PHE A N 1
ATOM 469 C CA . PHE A 1 67 ? -2.397 0.227 16.159 1.00 96.56 67 PHE A CA 1
ATOM 470 C C . PHE A 1 67 ? -3.655 0.411 16.998 1.00 96.56 67 PHE A C 1
ATOM 472 O O . PHE A 1 67 ? -4.527 -0.456 17.018 1.00 96.56 67 PHE A O 1
ATOM 479 N N . HIS A 1 68 ? -3.767 1.557 17.657 1.00 95.50 68 HIS A N 1
ATOM 480 C CA . HIS A 1 68 ? -4.975 2.009 18.340 1.00 95.50 68 HIS A CA 1
ATOM 481 C C . HIS A 1 68 ? -5.841 2.887 17.426 1.00 95.50 68 HIS A C 1
ATOM 483 O O . HIS A 1 68 ? -5.321 3.511 16.496 1.00 95.50 68 HIS A O 1
ATOM 489 N N . PRO A 1 69 ? -7.155 3.003 17.692 1.00 95.69 69 PRO A N 1
ATOM 490 C CA . PRO A 1 69 ? -8.008 3.939 16.972 1.00 95.69 69 PRO A CA 1
ATOM 491 C C . PRO A 1 69 ? -7.435 5.363 16.988 1.00 95.69 69 PRO A C 1
ATOM 493 O O . PRO A 1 69 ? -7.058 5.893 18.034 1.00 95.69 69 PRO A O 1
ATOM 496 N N . GLY A 1 70 ? -7.374 5.984 15.813 1.00 95.31 70 GLY A N 1
ATOM 497 C CA . GLY A 1 70 ? -6.753 7.284 15.574 1.00 95.31 70 GLY A CA 1
ATOM 498 C C . GLY A 1 70 ? -5.259 7.241 15.234 1.00 95.31 70 GLY A C 1
ATOM 499 O O . GLY A 1 70 ? -4.696 8.296 14.945 1.00 95.31 70 GLY A O 1
ATOM 500 N N . GLU A 1 71 ? -4.615 6.073 15.236 1.00 96.38 71 GLU A N 1
ATOM 501 C CA . GLU A 1 71 ? -3.214 5.923 14.829 1.00 96.38 71 GLU A CA 1
ATOM 502 C C . GLU A 1 71 ? -3.061 5.608 13.335 1.00 96.38 71 GLU A C 1
ATOM 504 O O . GLU A 1 71 ? -3.985 5.146 12.657 1.00 96.38 71 GLU A O 1
ATOM 509 N N . THR A 1 72 ? -1.866 5.880 12.810 1.00 96.88 72 THR A N 1
ATOM 510 C CA . THR A 1 72 ? -1.564 5.775 11.380 1.00 96.88 72 THR A CA 1
ATOM 511 C C . THR A 1 72 ? -0.772 4.512 11.075 1.00 96.88 72 THR A C 1
ATOM 513 O O . THR A 1 72 ? 0.383 4.380 11.483 1.00 96.88 72 THR A O 1
ATOM 516 N N . ILE A 1 73 ? -1.359 3.645 10.255 1.00 97.75 73 ILE A N 1
ATOM 517 C CA . ILE A 1 73 ? -0.680 2.553 9.559 1.00 97.75 73 ILE A CA 1
ATOM 518 C C . ILE A 1 73 ? 0.132 3.166 8.418 1.00 97.75 73 ILE A C 1
ATOM 520 O O . ILE A 1 73 ? -0.431 3.667 7.443 1.00 97.75 73 ILE A O 1
ATOM 524 N N . SER A 1 74 ? 1.457 3.174 8.557 1.00 98.19 74 SER A N 1
ATOM 525 C CA . SER A 1 74 ? 2.371 3.688 7.533 1.00 98.19 74 SER A CA 1
ATOM 526 C C . SER A 1 74 ? 2.871 2.541 6.673 1.00 98.19 74 SER A C 1
ATOM 528 O O . SER A 1 74 ? 3.349 1.540 7.200 1.00 98.19 74 SER A O 1
ATOM 530 N N . LEU A 1 75 ? 2.752 2.697 5.358 1.00 98.31 75 LEU A N 1
ATOM 531 C CA . LEU A 1 75 ? 3.090 1.696 4.354 1.00 98.31 75 LEU A CA 1
ATOM 532 C C . LEU A 1 75 ? 4.194 2.271 3.470 1.00 98.31 75 LEU A C 1
ATOM 534 O O . LEU A 1 75 ? 3.993 3.321 2.859 1.00 98.31 75 LEU A O 1
ATOM 538 N N . ILE A 1 76 ? 5.341 1.606 3.393 1.00 97.75 76 ILE A N 1
ATOM 539 C CA . ILE A 1 76 ? 6.420 1.974 2.470 1.00 97.75 76 ILE A CA 1
ATOM 540 C C . ILE A 1 76 ? 6.934 0.732 1.767 1.00 97.75 76 ILE A C 1
ATOM 542 O O . ILE A 1 76 ? 7.072 -0.314 2.397 1.00 97.75 76 ILE A O 1
ATOM 546 N N . TRP A 1 77 ? 7.236 0.847 0.484 1.00 97.81 77 TRP A N 1
ATOM 547 C CA . TRP A 1 77 ? 7.940 -0.194 -0.246 1.00 97.81 77 TRP A CA 1
ATOM 548 C C . TRP A 1 77 ? 8.787 0.391 -1.363 1.00 97.81 77 TRP A C 1
ATOM 550 O O . TRP A 1 77 ? 8.491 1.469 -1.882 1.00 97.81 77 TRP A O 1
ATOM 560 N N . ASP A 1 78 ? 9.826 -0.351 -1.714 1.00 97.50 78 ASP A N 1
ATOM 561 C CA . ASP A 1 78 ? 10.651 -0.128 -2.886 1.00 97.50 78 ASP A CA 1
ATOM 562 C C . ASP A 1 78 ? 10.490 -1.341 -3.809 1.00 97.50 78 ASP A C 1
ATOM 564 O O . ASP A 1 78 ? 10.447 -2.479 -3.336 1.00 97.50 78 ASP A O 1
ATOM 568 N N . MET A 1 79 ? 10.356 -1.093 -5.109 1.00 96.31 79 MET A N 1
ATOM 569 C CA . MET A 1 79 ? 10.329 -2.129 -6.142 1.00 96.31 79 MET A CA 1
ATOM 570 C C . MET A 1 79 ? 11.680 -2.186 -6.851 1.00 96.31 79 MET A C 1
ATOM 572 O O . MET A 1 79 ? 12.267 -1.144 -7.142 1.00 96.31 79 MET A O 1
ATOM 576 N N . ASP A 1 80 ? 12.121 -3.390 -7.192 1.00 93.81 80 ASP A N 1
ATOM 577 C CA . ASP A 1 80 ? 13.221 -3.647 -8.111 1.00 93.81 80 ASP A CA 1
ATOM 578 C C . ASP A 1 80 ? 12.653 -4.113 -9.459 1.00 93.81 80 ASP A C 1
ATOM 580 O O . ASP A 1 80 ? 11.708 -4.901 -9.527 1.00 93.81 80 ASP A O 1
ATOM 584 N N . LEU A 1 81 ? 13.220 -3.594 -10.549 1.00 92.25 81 LEU A N 1
ATOM 585 C CA . LEU A 1 81 ? 12.865 -3.969 -11.914 1.00 92.25 81 LEU A CA 1
ATOM 586 C C . LEU A 1 81 ? 14.147 -4.121 -12.732 1.00 92.25 81 LEU A C 1
ATOM 588 O O . LEU A 1 81 ? 14.919 -3.169 -12.868 1.00 92.25 81 LEU A O 1
ATOM 592 N N . TYR A 1 82 ? 14.398 -5.316 -13.254 1.00 90.56 82 TYR A N 1
ATOM 593 C CA . TYR A 1 82 ? 15.631 -5.618 -13.979 1.00 90.56 82 TYR A CA 1
ATOM 594 C C . TYR A 1 82 ? 15.471 -6.830 -14.894 1.00 90.56 82 TYR A C 1
ATOM 596 O O . TYR A 1 82 ? 14.608 -7.673 -14.694 1.00 90.56 82 TYR A O 1
ATOM 604 N N . PHE A 1 83 ? 16.319 -6.929 -15.912 1.00 89.25 83 PHE A N 1
ATOM 605 C CA . PHE A 1 83 ? 16.400 -8.118 -16.761 1.00 89.25 83 PHE A CA 1
ATOM 606 C C . PHE A 1 83 ? 17.276 -9.195 -16.107 1.00 89.25 83 PHE A C 1
ATOM 608 O O . PHE A 1 83 ? 18.324 -8.884 -15.537 1.00 89.25 83 PHE A O 1
ATOM 615 N N . SER A 1 84 ? 16.875 -10.462 -16.199 1.00 87.06 84 SER A N 1
ATOM 616 C CA . SER A 1 84 ? 17.653 -11.590 -15.693 1.00 87.06 84 SER A CA 1
ATOM 617 C C . SER A 1 84 ? 18.975 -11.737 -16.467 1.00 87.06 84 SER A C 1
ATOM 619 O O . SER A 1 84 ? 19.083 -11.379 -17.637 1.00 87.06 84 SER A O 1
ATOM 621 N N . GLY A 1 85 ? 20.029 -12.229 -15.809 1.00 78.44 85 GLY A N 1
ATOM 622 C CA . GLY A 1 85 ? 21.344 -12.437 -16.432 1.00 78.44 85 GLY A CA 1
ATOM 623 C C . GLY A 1 85 ? 22.358 -11.300 -16.235 1.00 78.44 85 GLY A C 1
ATOM 624 O O . GLY A 1 85 ? 22.266 -10.505 -15.303 1.00 78.44 85 GLY A O 1
ATOM 625 N N . ASP A 1 86 ? 23.386 -11.266 -17.091 1.00 66.69 86 ASP A N 1
ATOM 626 C CA . ASP A 1 86 ? 24.623 -10.496 -16.858 1.00 66.69 86 ASP A CA 1
ATOM 627 C C . ASP A 1 86 ? 24.507 -8.984 -17.138 1.00 66.69 86 ASP A C 1
ATOM 629 O O . ASP A 1 86 ? 25.427 -8.223 -16.824 1.00 66.69 86 ASP A O 1
ATOM 633 N N . ASN A 1 87 ? 23.399 -8.530 -17.735 1.00 65.50 87 ASN A N 1
ATOM 634 C CA . ASN A 1 87 ? 23.171 -7.121 -18.060 1.00 65.50 87 ASN A CA 1
ATOM 635 C C . ASN A 1 87 ? 21.781 -6.661 -17.584 1.00 65.50 87 ASN A C 1
ATOM 637 O O . ASN A 1 87 ? 20.874 -6.519 -18.403 1.00 65.50 87 ASN A O 1
ATOM 641 N N . PRO A 1 88 ? 21.612 -6.385 -16.280 1.00 65.81 88 PRO A N 1
ATOM 642 C CA . PRO A 1 88 ? 20.309 -6.114 -15.662 1.00 65.81 88 PRO A CA 1
ATOM 643 C C . PRO A 1 88 ? 19.723 -4.734 -16.002 1.00 65.81 88 PRO A C 1
ATOM 645 O O . PRO A 1 88 ? 18.737 -4.309 -15.407 1.00 65.81 88 PRO A O 1
ATOM 648 N N . PHE A 1 89 ? 20.339 -3.988 -16.921 1.00 64.50 89 PHE A N 1
ATOM 649 C CA . PHE A 1 89 ? 19.977 -2.601 -17.181 1.00 64.50 89 PHE A CA 1
ATOM 650 C C . PHE A 1 89 ? 18.692 -2.500 -18.000 1.00 64.50 89 PHE A C 1
ATOM 652 O O . PHE A 1 89 ? 18.631 -2.948 -19.145 1.00 64.50 89 PHE A O 1
ATOM 659 N N . LEU A 1 90 ? 17.701 -1.817 -17.433 1.00 72.62 90 LEU A N 1
ATOM 660 C CA . LEU A 1 90 ? 16.551 -1.319 -18.175 1.00 72.62 90 LEU A CA 1
ATOM 661 C C . LEU A 1 90 ? 16.995 -0.248 -19.180 1.00 72.62 90 LEU A C 1
ATOM 663 O O . LEU A 1 90 ? 17.935 0.517 -18.931 1.00 72.62 90 LEU A O 1
ATOM 667 N N . GLY A 1 91 ? 16.311 -0.170 -20.322 1.00 63.88 91 GLY A N 1
ATOM 668 C CA . GLY A 1 91 ? 16.500 0.930 -21.260 1.00 63.88 91 GLY A CA 1
ATOM 669 C C . GLY A 1 91 ? 16.254 2.2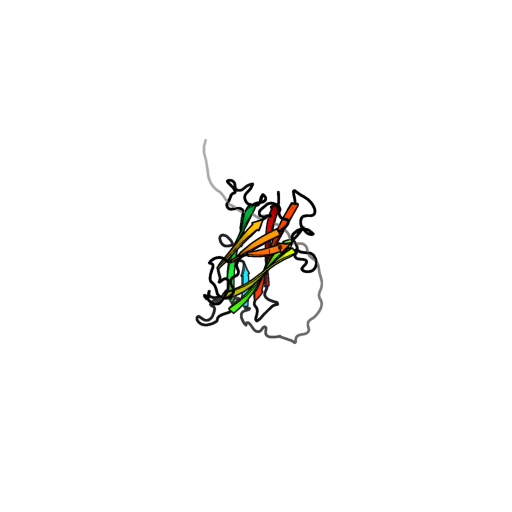72 -20.564 1.00 63.88 91 GLY A C 1
ATOM 670 O O . GLY A 1 91 ? 15.247 2.453 -19.892 1.00 63.88 91 GLY A O 1
ATOM 671 N N . LEU A 1 92 ? 17.159 3.244 -20.743 1.00 60.47 92 LEU A N 1
ATOM 672 C CA . LEU A 1 92 ? 17.117 4.558 -20.068 1.00 60.47 92 LEU A CA 1
ATOM 673 C C . LEU A 1 92 ? 15.865 5.412 -20.379 1.00 60.47 92 LEU A C 1
ATOM 675 O O . LEU A 1 92 ? 15.743 6.515 -19.849 1.00 60.47 92 LEU A O 1
ATOM 679 N N . LEU A 1 93 ? 14.985 4.955 -21.274 1.00 64.50 93 LEU A N 1
ATOM 680 C CA . LEU A 1 93 ? 13.806 5.681 -21.754 1.00 64.50 93 LEU A CA 1
ATOM 681 C C . LEU A 1 93 ? 12.496 4.904 -21.583 1.00 64.50 93 LEU A C 1
ATOM 683 O O . LEU A 1 93 ? 11.443 5.449 -21.916 1.00 64.50 93 LEU A O 1
ATOM 687 N N . ASP A 1 94 ? 12.545 3.669 -21.089 1.00 81.50 94 ASP A N 1
ATOM 688 C CA . ASP A 1 94 ? 11.343 2.858 -20.944 1.00 81.50 94 ASP A CA 1
ATOM 689 C C . ASP A 1 94 ? 10.652 3.208 -19.624 1.00 81.50 94 ASP A C 1
ATOM 691 O O . ASP A 1 94 ? 11.282 3.261 -18.566 1.00 81.50 94 ASP A O 1
ATOM 695 N N . GLN A 1 95 ? 9.349 3.475 -19.699 1.00 89.88 95 GLN A N 1
ATOM 696 C CA . GLN A 1 95 ? 8.497 3.635 -18.528 1.00 89.88 95 GLN A CA 1
ATOM 697 C C . GLN A 1 95 ? 7.644 2.379 -18.387 1.00 89.88 95 GLN A C 1
ATOM 699 O O . GLN A 1 95 ? 6.814 2.087 -19.245 1.00 89.88 95 GLN A O 1
ATOM 704 N N . TYR A 1 96 ? 7.816 1.677 -17.278 1.00 93.62 96 TYR A N 1
ATOM 705 C CA . TYR A 1 96 ? 7.026 0.513 -16.915 1.00 93.62 96 TYR A CA 1
ATOM 706 C C . TYR A 1 96 ? 5.949 0.939 -15.929 1.00 93.62 96 TYR A C 1
ATOM 708 O O . TYR A 1 96 ? 6.229 1.591 -14.922 1.00 93.62 96 TYR A O 1
ATOM 716 N N . LEU A 1 97 ? 4.701 0.594 -16.231 1.00 96.31 97 LEU A N 1
ATOM 717 C CA . LEU A 1 97 ? 3.583 0.821 -15.326 1.00 96.31 97 LEU A CA 1
ATOM 718 C C . LEU A 1 97 ? 3.313 -0.446 -14.533 1.00 96.31 97 LEU A C 1
ATOM 720 O O . LEU A 1 97 ? 3.330 -1.550 -15.083 1.00 96.31 97 LEU A O 1
ATOM 724 N N . TYR A 1 98 ? 3.014 -0.269 -13.257 1.00 97.56 98 TYR A N 1
ATOM 725 C CA . TYR A 1 98 ? 2.593 -1.352 -12.391 1.00 97.56 98 TYR A CA 1
ATOM 726 C C . TYR A 1 98 ? 1.412 -0.906 -11.537 1.00 97.56 98 TYR A C 1
ATOM 728 O O . TYR A 1 98 ? 1.254 0.279 -11.226 1.00 97.56 98 TYR A O 1
ATOM 736 N N . ASP A 1 99 ? 0.572 -1.871 -11.195 1.00 98.12 99 ASP A N 1
ATOM 737 C CA . ASP A 1 99 ? -0.565 -1.684 -10.310 1.00 98.12 99 ASP A CA 1
ATOM 738 C C . ASP A 1 99 ? -0.268 -2.376 -8.984 1.00 98.12 99 ASP A C 1
ATOM 740 O O . ASP A 1 99 ? 0.121 -3.546 -8.962 1.00 98.12 99 ASP A O 1
ATOM 744 N N . SER A 1 100 ? -0.448 -1.647 -7.885 1.00 98.25 100 SER A N 1
ATOM 745 C CA . SER A 1 100 ? -0.371 -2.197 -6.536 1.00 98.25 100 SER A CA 1
ATOM 746 C C . SER A 1 100 ? -1.738 -2.181 -5.873 1.00 98.25 100 SER A C 1
ATOM 748 O O . SER A 1 100 ? -2.460 -1.185 -5.911 1.00 98.25 100 SER A O 1
ATOM 750 N N . SER A 1 101 ? -2.063 -3.270 -5.197 1.00 98.44 101 SER A N 1
ATOM 751 C CA . SER A 1 101 ? -3.265 -3.417 -4.388 1.00 98.44 101 SER A CA 1
ATOM 752 C C . SER A 1 101 ? -2.860 -3.718 -2.952 1.00 98.44 101 SER A C 1
ATOM 754 O O . SER A 1 101 ? -1.990 -4.556 -2.709 1.00 98.44 101 SER A O 1
ATOM 756 N N . VAL A 1 102 ? -3.497 -3.043 -1.997 1.00 98.69 102 VAL A N 1
ATOM 757 C CA . VAL A 1 102 ? -3.246 -3.247 -0.564 1.00 98.69 102 VAL A CA 1
ATOM 758 C C . VAL A 1 102 ? -4.491 -3.811 0.097 1.00 98.69 102 VAL A C 1
ATOM 760 O O . VAL A 1 102 ? -5.581 -3.259 -0.057 1.00 98.69 102 VAL A O 1
ATOM 763 N N . TYR A 1 103 ? -4.319 -4.883 0.862 1.00 98.62 103 TYR A N 1
ATOM 764 C CA . TYR A 1 103 ? -5.387 -5.614 1.535 1.00 98.62 103 TYR A CA 1
ATOM 765 C C . TYR A 1 103 ? -5.115 -5.746 3.029 1.00 98.62 103 TYR A C 1
ATOM 767 O O . TYR A 1 103 ? -3.962 -5.784 3.460 1.00 98.62 103 TYR A O 1
ATOM 775 N N . LEU A 1 104 ? -6.188 -5.868 3.806 1.00 98.12 104 LEU A N 1
ATOM 776 C CA . LEU A 1 104 ? -6.162 -6.470 5.130 1.00 98.12 104 LEU A CA 1
ATOM 777 C C . LEU A 1 104 ? -6.698 -7.896 5.051 1.00 98.12 104 LEU A C 1
ATOM 779 O O . LEU A 1 104 ? -7.831 -8.114 4.620 1.00 98.12 104 LEU A O 1
ATOM 783 N N . SER A 1 105 ? -5.891 -8.840 5.520 1.00 97.81 105 SER A N 1
ATOM 784 C CA . SER A 1 105 ? -6.224 -10.260 5.588 1.00 97.81 105 SER A CA 1
ATOM 785 C C . SER A 1 105 ? -6.249 -10.751 7.034 1.00 97.81 105 SER A C 1
ATOM 787 O O . SER A 1 105 ? -5.604 -10.180 7.920 1.00 97.81 105 SER A O 1
ATOM 789 N N . ASN A 1 106 ? -7.014 -11.814 7.278 1.00 96.12 106 ASN A N 1
ATOM 790 C CA . ASN A 1 106 ? -6.994 -12.536 8.551 1.00 96.12 106 ASN A CA 1
ATOM 791 C C . ASN A 1 106 ? -5.806 -13.509 8.652 1.00 96.12 106 ASN A C 1
ATOM 793 O O . ASN A 1 106 ? -5.531 -14.008 9.743 1.00 96.12 106 ASN A O 1
ATOM 797 N N . ASP A 1 107 ? -5.123 -13.799 7.543 1.00 95.12 107 ASP A N 1
ATOM 798 C CA . ASP A 1 107 ? -4.000 -14.729 7.500 1.00 95.12 107 ASP A CA 1
ATOM 799 C C . ASP A 1 107 ? -2.878 -14.249 6.564 1.00 95.12 107 ASP A C 1
ATOM 801 O O . ASP A 1 107 ? -2.797 -13.079 6.189 1.00 95.12 107 ASP A O 1
ATOM 805 N N . THR A 1 108 ? -1.919 -15.130 6.285 1.00 95.94 108 THR A N 1
ATOM 806 C CA . THR A 1 108 ? -0.719 -14.792 5.516 1.00 95.94 108 THR A CA 1
ATOM 807 C C . THR A 1 108 ? -0.899 -14.889 4.000 1.00 95.94 108 THR A C 1
ATOM 809 O O . THR A 1 108 ? 0.033 -14.565 3.267 1.00 95.94 108 THR A O 1
ATOM 812 N N . SER A 1 109 ? -2.039 -15.382 3.522 1.00 95.88 109 SER A N 1
ATOM 813 C CA . SER A 1 109 ? -2.322 -15.611 2.106 1.00 95.88 109 SER A CA 1
ATOM 814 C C . SER A 1 109 ? -3.377 -14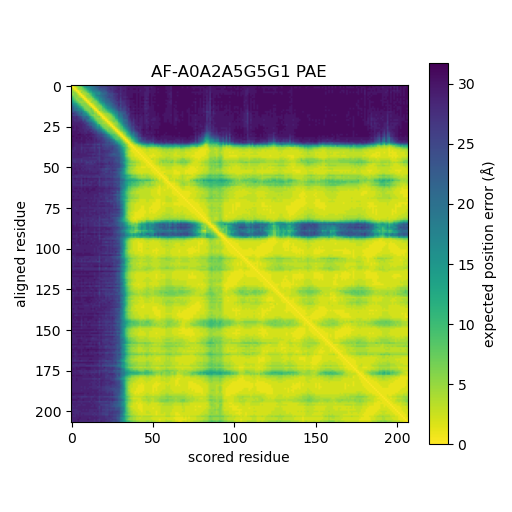.648 1.590 1.00 95.88 109 SER A C 1
ATOM 816 O O . SER A 1 109 ? -4.374 -14.400 2.255 1.00 95.88 109 SER A O 1
ATOM 818 N N . LEU A 1 110 ? -3.163 -14.132 0.380 1.00 96.75 110 LEU A N 1
ATOM 819 C CA . LEU A 1 110 ? -4.154 -13.294 -0.274 1.00 96.75 110 LEU A CA 1
ATOM 820 C C . LEU A 1 110 ? -5.328 -14.143 -0.774 1.00 96.75 110 LEU A C 1
ATOM 822 O O . LEU A 1 110 ? -5.160 -14.997 -1.648 1.00 96.75 110 LEU A O 1
ATOM 826 N N . ASP A 1 111 ? -6.525 -13.842 -0.284 1.00 96.44 111 ASP A N 1
ATOM 827 C CA . ASP A 1 111 ? -7.791 -14.259 -0.882 1.00 96.44 111 ASP A CA 1
ATOM 828 C C . ASP A 1 111 ? -8.578 -13.011 -1.294 1.00 96.44 111 ASP A C 1
ATOM 830 O O . ASP A 1 111 ? -9.299 -12.406 -0.500 1.00 96.44 111 ASP A O 1
ATOM 834 N N . GLU A 1 112 ? -8.462 -12.624 -2.568 1.00 93.44 112 GLU A N 1
ATOM 835 C CA . GLU A 1 112 ? -9.122 -11.428 -3.114 1.00 93.44 112 GLU A CA 1
ATOM 836 C C . GLU A 1 112 ? -10.660 -11.449 -2.973 1.00 93.44 112 GLU A C 1
ATOM 838 O O . GLU A 1 112 ? -11.298 -10.404 -3.119 1.00 93.44 112 GLU A O 1
ATOM 843 N N . ALA A 1 113 ? -11.280 -12.607 -2.700 1.00 93.69 113 ALA A N 1
ATOM 844 C CA . ALA A 1 113 ? -12.722 -12.708 -2.489 1.00 93.69 113 ALA A CA 1
ATOM 845 C C . ALA A 1 113 ? -13.154 -12.370 -1.052 1.00 93.69 113 ALA A C 1
ATOM 847 O O . ALA A 1 113 ? -14.312 -11.988 -0.847 1.00 93.69 113 ALA A O 1
ATOM 848 N N . THR A 1 114 ? -12.268 -12.525 -0.065 1.00 94.62 114 THR A N 1
ATOM 849 C CA . THR A 1 114 ? -12.597 -12.343 1.360 1.00 94.62 114 THR A CA 1
ATOM 850 C C . THR A 1 114 ? -11.783 -11.265 2.053 1.00 94.62 114 THR A C 1
ATOM 852 O O . THR A 1 114 ? -12.257 -10.695 3.039 1.00 94.62 114 THR A O 1
ATOM 855 N N . ASP A 1 115 ? -10.585 -10.979 1.558 1.00 97.56 115 ASP A N 1
ATOM 856 C CA . ASP A 1 115 ? -9.705 -9.981 2.141 1.00 97.56 115 ASP A CA 1
ATOM 857 C C . ASP A 1 115 ? -10.211 -8.571 1.856 1.00 97.56 115 ASP A C 1
ATOM 859 O O . ASP A 1 115 ? -10.716 -8.243 0.776 1.00 97.56 115 ASP A O 1
ATOM 863 N N . LEU A 1 116 ? -10.077 -7.701 2.854 1.00 97.94 116 LEU A N 1
ATOM 864 C CA . LEU A 1 116 ? -10.556 -6.335 2.748 1.00 97.94 116 LEU A CA 1
ATOM 865 C C . LEU A 1 116 ? -9.550 -5.505 1.959 1.00 97.94 116 LEU A C 1
ATOM 867 O O . LEU A 1 116 ? -8.529 -5.073 2.493 1.00 97.94 116 LEU A O 1
ATOM 871 N N . LYS A 1 117 ? -9.866 -5.218 0.699 1.00 98.50 117 LYS A N 1
ATOM 872 C CA . LYS A 1 117 ? -9.088 -4.267 -0.094 1.00 98.50 117 LYS A CA 1
ATOM 873 C C . LYS A 1 117 ? -9.172 -2.860 0.506 1.00 98.50 117 LYS A C 1
ATOM 875 O O . LYS A 1 117 ? -10.260 -2.305 0.647 1.00 98.50 117 LYS A O 1
ATOM 880 N N . LEU A 1 118 ? -8.017 -2.270 0.804 1.00 98.38 118 LEU A N 1
ATOM 881 C CA . LEU A 1 118 ? -7.895 -0.885 1.254 1.00 98.38 118 LEU A CA 1
ATOM 882 C C . LEU A 1 118 ? -7.855 0.091 0.076 1.00 98.38 118 LEU A C 1
ATOM 884 O O . LEU A 1 118 ? -8.555 1.100 0.083 1.00 98.38 118 LEU A O 1
ATOM 888 N N . PHE A 1 119 ? -7.033 -0.190 -0.933 1.00 98.50 119 PHE A N 1
ATOM 889 C CA . PHE A 1 119 ? -6.944 0.626 -2.142 1.00 98.50 119 PHE A CA 1
ATOM 890 C C . PHE A 1 119 ? -6.221 -0.113 -3.272 1.00 98.50 119 PHE A C 1
ATOM 892 O O . PHE A 1 119 ? -5.474 -1.063 -3.036 1.00 98.50 119 PHE A O 1
ATOM 899 N N . ASP A 1 120 ? -6.432 0.386 -4.488 1.00 97.88 120 ASP A N 1
ATOM 900 C CA . ASP A 1 120 ? -5.633 0.098 -5.677 1.00 97.88 120 ASP A CA 1
ATOM 901 C C . ASP A 1 120 ? -4.897 1.375 -6.088 1.00 97.88 120 ASP A C 1
ATOM 903 O O . ASP A 1 120 ? -5.418 2.486 -5.926 1.00 97.88 120 ASP A O 1
ATOM 907 N N . VAL A 1 121 ? -3.690 1.233 -6.624 1.00 97.56 121 VAL A N 1
ATOM 908 C CA . VAL A 1 121 ? -2.868 2.369 -7.017 1.00 97.56 121 VAL A CA 1
ATOM 909 C C . VAL A 1 121 ? -2.013 2.063 -8.242 1.00 97.56 121 VAL A C 1
ATOM 911 O O . VAL A 1 121 ? -1.404 1.007 -8.346 1.00 97.56 121 VAL A O 1
ATOM 914 N N . GLU A 1 122 ? -1.959 3.028 -9.158 1.00 97.38 122 GLU A N 1
ATOM 915 C CA . GLU A 1 122 ? -1.122 2.982 -10.356 1.00 97.38 122 GLU A CA 1
ATOM 916 C C . GLU A 1 122 ? 0.195 3.721 -10.104 1.00 97.38 122 GLU A C 1
ATOM 918 O O . GLU A 1 122 ? 0.204 4.895 -9.699 1.00 97.38 122 GLU A O 1
ATOM 923 N N . CYS A 1 123 ? 1.300 3.055 -10.410 1.00 97.19 123 CYS A N 1
ATOM 924 C CA . CYS A 1 123 ? 2.651 3.549 -10.199 1.00 97.19 123 CYS A CA 1
ATOM 925 C C . CYS A 1 123 ? 3.520 3.357 -11.443 1.00 97.19 123 CYS A C 1
ATOM 927 O O . CYS A 1 123 ? 3.129 2.686 -12.402 1.00 97.19 123 CYS A O 1
ATOM 929 N N . SER A 1 124 ? 4.689 3.998 -11.454 1.00 95.94 124 SER A N 1
ATOM 930 C CA . SER A 1 124 ? 5.604 3.924 -12.590 1.00 95.94 124 SER A CA 1
ATOM 931 C C . SER A 1 124 ? 7.052 3.703 -12.189 1.00 95.94 124 SER A C 1
ATOM 933 O O . SER A 1 124 ? 7.518 4.239 -11.187 1.00 95.94 124 SER A O 1
ATOM 935 N N . TYR A 1 125 ? 7.777 2.989 -13.040 1.00 92.50 125 TYR A N 1
ATOM 936 C CA . TYR A 1 125 ? 9.214 2.785 -12.958 1.00 92.50 125 TYR A CA 1
ATOM 937 C C . TYR A 1 125 ? 9.853 3.243 -14.284 1.00 92.50 125 TYR A C 1
ATOM 939 O O . TYR A 1 125 ? 9.574 2.634 -15.316 1.00 92.50 125 TYR A O 1
ATOM 947 N N . PRO A 1 126 ? 10.678 4.304 -14.319 1.00 90.88 126 PRO A N 1
ATOM 948 C CA . PRO A 1 126 ? 11.027 5.175 -13.202 1.00 90.88 126 PRO A CA 1
ATOM 949 C C . PRO A 1 126 ? 9.872 6.089 -12.750 1.00 90.88 126 PRO A C 1
ATOM 951 O O . PRO A 1 126 ? 8.831 6.206 -13.413 1.00 90.88 126 PRO A O 1
ATOM 954 N N . MET A 1 127 ? 10.046 6.763 -11.611 1.00 89.81 127 MET A N 1
ATOM 955 C CA . MET A 1 127 ? 9.053 7.688 -11.054 1.00 89.81 127 MET A CA 1
ATOM 956 C C . MET A 1 127 ? 8.666 8.812 -12.026 1.00 89.81 127 MET A C 1
ATOM 958 O O . MET A 1 127 ? 9.506 9.551 -12.537 1.00 89.81 127 MET A O 1
ATOM 962 N N . SER A 1 128 ? 7.359 9.041 -12.155 1.00 90.62 128 SER A N 1
ATOM 963 C CA . SER A 1 128 ? 6.768 10.217 -12.803 1.00 90.62 128 SER A CA 1
ATOM 964 C C . SER A 1 128 ? 5.782 10.919 -11.861 1.00 90.62 128 SER A C 1
ATOM 966 O O . SER A 1 128 ? 5.251 10.315 -10.929 1.00 90.62 128 SER A O 1
ATOM 968 N N . LEU A 1 129 ? 5.536 12.214 -12.084 1.00 90.31 129 LEU A N 1
ATOM 969 C CA . LEU A 1 129 ? 4.534 12.996 -11.342 1.00 90.31 129 LEU A CA 1
ATOM 970 C C . LEU A 1 129 ? 3.092 12.665 -11.759 1.00 90.31 129 LEU A C 1
ATOM 972 O O . LEU A 1 129 ? 2.147 13.007 -11.044 1.00 90.31 129 LEU A O 1
ATOM 976 N N . GLU A 1 130 ? 2.923 12.008 -12.907 1.00 94.31 130 GLU A N 1
ATOM 977 C CA . GLU A 1 130 ? 1.613 11.616 -13.427 1.00 94.31 130 GLU A CA 1
ATOM 978 C C . GLU A 1 130 ? 1.025 10.410 -12.684 1.00 94.31 130 GLU A C 1
ATOM 980 O O . GLU A 1 130 ? -0.191 10.251 -12.671 1.00 94.31 130 GLU A O 1
ATOM 985 N N . HIS A 1 131 ? 1.854 9.615 -12.001 1.00 95.56 131 HIS A N 1
ATOM 986 C CA . HIS A 1 131 ? 1.432 8.417 -11.272 1.00 95.56 131 HIS A CA 1
ATOM 987 C C . HIS A 1 131 ? 1.546 8.604 -9.757 1.00 95.56 131 HIS A C 1
ATOM 989 O O . HIS A 1 131 ? 2.232 9.508 -9.267 1.00 95.56 131 HIS A O 1
ATOM 995 N N . ALA A 1 132 ? 0.836 7.767 -9.002 1.00 95.25 132 ALA A N 1
ATOM 996 C CA . ALA A 1 132 ? 0.701 7.917 -7.558 1.00 95.25 132 ALA A CA 1
ATOM 997 C C . ALA A 1 132 ? 1.988 7.569 -6.806 1.00 95.25 132 ALA A C 1
ATOM 999 O O . ALA A 1 132 ? 2.279 8.181 -5.780 1.00 95.25 132 ALA A O 1
ATOM 1000 N N . CYS A 1 133 ? 2.763 6.617 -7.325 1.00 95.94 133 CYS A N 1
ATOM 1001 C CA . CYS A 1 133 ? 4.052 6.241 -6.771 1.00 95.94 133 CYS A CA 1
ATOM 1002 C C . CYS A 1 133 ? 5.077 5.881 -7.854 1.00 95.94 133 CYS A C 1
ATOM 1004 O O . CYS A 1 133 ? 4.743 5.813 -9.040 1.00 95.94 133 CYS A O 1
ATOM 1006 N N . GLY A 1 134 ? 6.341 5.789 -7.439 1.00 94.88 134 GLY A N 1
ATOM 1007 C CA . GLY A 1 134 ? 7.481 5.504 -8.304 1.00 94.88 134 GLY A CA 1
ATOM 1008 C C . GLY A 1 134 ? 8.056 4.118 -8.037 1.00 94.88 134 GLY A C 1
ATOM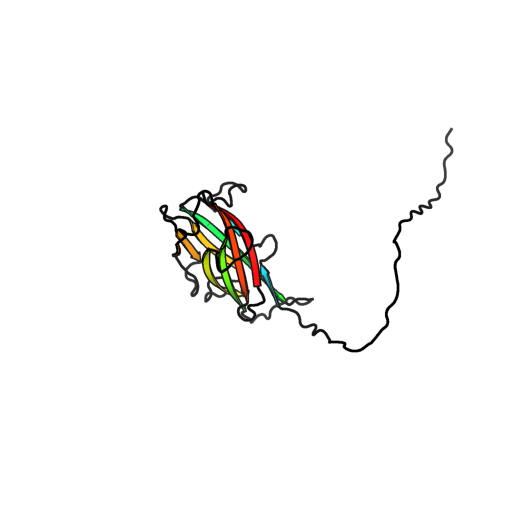 1009 O O . GLY A 1 134 ? 7.334 3.209 -7.651 1.00 94.88 134 GLY A O 1
ATOM 1010 N N . GLU A 1 135 ? 9.372 3.996 -8.137 1.00 93.88 135 GLU A N 1
ATOM 1011 C CA . GLU A 1 135 ? 10.151 2.876 -7.599 1.00 93.88 135 GLU A CA 1
ATOM 1012 C C . GLU A 1 135 ? 9.943 2.762 -6.082 1.00 93.88 135 GLU A C 1
ATOM 1014 O O . GLU A 1 135 ? 9.729 1.674 -5.563 1.00 93.88 135 GLU A O 1
ATOM 1019 N N . THR A 1 136 ? 9.918 3.910 -5.396 1.00 96.12 136 THR A N 1
ATOM 1020 C CA . THR A 1 136 ? 9.540 4.028 -3.985 1.00 96.12 136 THR A CA 1
ATOM 1021 C C . THR A 1 136 ? 8.091 4.486 -3.853 1.00 96.12 136 THR A C 1
ATOM 1023 O O . THR A 1 136 ? 7.648 5.455 -4.493 1.00 96.12 136 THR A O 1
ATOM 1026 N N . ALA A 1 137 ? 7.366 3.847 -2.945 1.00 97.62 137 ALA A N 1
ATOM 1027 C CA . ALA A 1 137 ? 5.963 4.091 -2.680 1.00 97.62 137 ALA A CA 1
ATOM 1028 C C . ALA A 1 137 ? 5.708 4.338 -1.192 1.00 97.62 137 ALA A C 1
ATOM 1030 O O . ALA A 1 137 ? 6.294 3.676 -0.341 1.00 97.62 137 ALA A O 1
ATOM 1031 N N . HIS A 1 138 ? 4.838 5.299 -0.866 1.00 97.81 138 HIS A N 1
ATOM 1032 C CA . HIS A 1 138 ? 4.508 5.642 0.518 1.00 97.81 138 HIS A CA 1
ATOM 1033 C C . HIS A 1 138 ? 3.029 6.007 0.658 1.00 97.81 138 HIS A C 1
ATOM 1035 O O . HIS A 1 138 ? 2.513 6.875 -0.051 1.00 97.81 138 HIS A O 1
ATOM 1041 N N . PHE A 1 139 ? 2.362 5.369 1.616 1.00 98.19 139 PHE A N 1
ATOM 1042 C CA . PHE A 1 139 ? 0.961 5.604 1.945 1.00 98.19 139 PHE A CA 1
ATOM 1043 C C . PHE A 1 139 ? 0.758 5.637 3.457 1.00 98.19 139 PHE A C 1
ATOM 1045 O O . PHE A 1 139 ? 1.507 5.033 4.226 1.00 98.19 139 PHE A O 1
ATOM 1052 N N . GLN A 1 140 ? -0.284 6.341 3.882 1.00 98.00 140 GLN A N 1
ATOM 1053 C CA . GLN A 1 140 ? -0.708 6.413 5.275 1.00 98.00 140 GLN A CA 1
ATOM 1054 C C . GLN A 1 140 ? -2.188 6.093 5.376 1.00 98.00 140 GLN A C 1
ATOM 1056 O O . GLN A 1 140 ? -2.994 6.709 4.684 1.00 98.00 140 GLN A O 1
ATOM 1061 N N . CYS A 1 141 ? -2.535 5.162 6.256 1.00 98.12 141 CYS A N 1
ATOM 1062 C CA . CYS A 1 141 ? -3.900 4.733 6.513 1.00 98.12 141 CYS A CA 1
ATOM 1063 C C . CYS A 1 141 ? -4.253 4.982 7.979 1.00 98.12 141 CYS A C 1
ATOM 1065 O O . CYS A 1 141 ? -3.682 4.378 8.883 1.00 98.12 141 CYS A O 1
ATOM 1067 N N . LEU A 1 142 ? -5.189 5.893 8.223 1.00 97.38 142 LEU A N 1
ATOM 1068 C CA . LEU A 1 142 ? -5.674 6.224 9.555 1.00 97.38 142 LEU A CA 1
ATOM 1069 C C . LEU A 1 142 ? -6.690 5.175 10.006 1.00 97.38 142 LEU A C 1
ATOM 1071 O O . LEU A 1 142 ? -7.763 5.053 9.409 1.00 97.38 142 LEU A O 1
ATOM 1075 N N . TYR A 1 143 ? -6.348 4.431 11.054 1.00 96.94 143 TYR A N 1
ATOM 1076 C CA . TYR A 1 143 ? -7.189 3.377 11.608 1.00 96.94 143 TYR A CA 1
ATOM 1077 C C . TYR A 1 143 ? -8.264 3.958 12.525 1.00 96.94 143 TYR A C 1
ATOM 1079 O O . TYR A 1 143 ? -7.960 4.723 13.434 1.00 96.94 143 TYR A O 1
ATOM 1087 N N . ALA A 1 144 ? -9.526 3.599 12.282 1.00 94.88 144 ALA A N 1
ATOM 1088 C CA . ALA A 1 144 ? -10.671 3.880 13.145 1.00 94.88 144 ALA A CA 1
ATOM 1089 C C . ALA A 1 144 ? -10.755 5.330 13.660 1.00 94.88 144 ALA A C 1
ATOM 1091 O O . ALA A 1 144 ? -10.932 5.589 14.855 1.00 94.88 144 ALA A O 1
ATOM 1092 N N . LYS A 1 145 ? -10.614 6.301 12.744 1.00 92.12 145 LYS A N 1
ATOM 1093 C CA . LYS A 1 145 ? -10.732 7.730 13.065 1.00 92.12 145 LYS A CA 1
ATOM 1094 C C . LYS A 1 145 ? -12.050 8.004 13.793 1.00 92.12 145 LYS A C 1
ATOM 1096 O O . LYS A 1 145 ? -13.104 7.550 13.357 1.00 92.12 145 LYS A O 1
ATOM 1101 N N . ASP A 1 146 ? -11.982 8.752 14.894 1.00 91.25 146 ASP A N 1
ATOM 1102 C CA . ASP A 1 146 ? -13.143 9.092 15.728 1.00 91.25 146 ASP A CA 1
ATOM 1103 C C . ASP A 1 146 ? -13.925 7.853 16.232 1.00 91.25 146 ASP A C 1
ATOM 1105 O O . ASP A 1 146 ? -15.112 7.941 16.543 1.00 91.25 146 ASP A O 1
ATOM 1109 N N . ASN A 1 147 ? -13.248 6.698 16.341 1.00 87.31 147 ASN A N 1
ATOM 1110 C CA . ASN A 1 147 ? -13.816 5.380 16.658 1.00 87.31 147 ASN A CA 1
ATOM 1111 C C . ASN A 1 147 ? -14.870 4.880 15.653 1.00 87.31 147 ASN A C 1
ATOM 1113 O O . ASN A 1 147 ? -15.737 4.080 16.006 1.00 87.31 147 ASN A O 1
ATOM 1117 N N . ALA A 1 148 ? -14.826 5.349 14.405 1.00 92.88 148 ALA A N 1
ATOM 1118 C CA . ALA A 1 148 ? -15.621 4.778 13.326 1.00 92.88 148 ALA A CA 1
ATOM 1119 C C . ALA A 1 148 ? -14.992 3.468 12.823 1.00 92.88 148 ALA A C 1
ATOM 1121 O O . ALA A 1 148 ? -13.771 3.341 12.792 1.00 92.88 148 ALA A O 1
ATOM 1122 N N . ASN A 1 149 ? -15.809 2.519 12.355 1.00 94.00 149 ASN A N 1
ATOM 1123 C CA . ASN A 1 149 ? -15.337 1.296 11.692 1.00 94.00 149 ASN A CA 1
ATOM 1124 C C . ASN A 1 149 ? -14.879 1.598 10.261 1.00 94.00 149 ASN A C 1
ATOM 1126 O O . ASN A 1 149 ? -15.474 1.147 9.285 1.00 94.00 149 ASN A O 1
ATOM 1130 N N . THR A 1 150 ? -13.856 2.433 10.132 1.00 97.31 150 THR A N 1
ATOM 1131 C CA . THR A 1 150 ? -13.310 2.827 8.840 1.00 97.31 150 THR A CA 1
ATOM 1132 C C . THR A 1 150 ? -11.802 2.950 8.896 1.00 97.31 150 THR A C 1
ATOM 1134 O O . THR A 1 150 ? -11.247 3.369 9.915 1.00 97.31 150 THR A O 1
ATOM 1137 N N . ILE A 1 151 ? -11.151 2.691 7.770 1.00 97.81 151 ILE A N 1
ATOM 1138 C CA . ILE A 1 151 ? -9.759 3.068 7.528 1.00 97.81 151 ILE A CA 1
ATOM 1139 C C . ILE A 1 151 ? -9.732 4.118 6.419 1.00 97.81 151 ILE A C 1
ATOM 1141 O O . ILE A 1 151 ? -10.373 3.931 5.389 1.00 97.81 151 ILE A O 1
ATOM 1145 N N . SER A 1 152 ? -9.011 5.222 6.636 1.00 98.06 152 SER A N 1
ATOM 1146 C CA . SER A 1 152 ? -8.849 6.299 5.646 1.00 98.06 152 SER A CA 1
ATOM 1147 C C . SER A 1 152 ? -7.413 6.354 5.145 1.00 98.06 152 SER A C 1
ATOM 1149 O O . SER A 1 152 ? -6.517 6.703 5.912 1.00 98.06 152 SER A O 1
ATOM 1151 N N . CYS A 1 153 ? -7.184 6.023 3.878 1.00 98.31 153 CYS A N 1
ATOM 1152 C CA . CYS A 1 153 ? -5.857 5.965 3.276 1.00 98.31 153 CYS A CA 1
ATOM 1153 C C . CYS A 1 153 ? -5.547 7.188 2.407 1.00 98.31 153 CYS A C 1
ATOM 1155 O O . CYS A 1 153 ? -6.420 7.752 1.749 1.00 98.31 153 CYS A O 1
ATOM 1157 N N . THR A 1 154 ? -4.272 7.568 2.361 1.00 98.06 154 THR A N 1
ATOM 1158 C CA . THR A 1 154 ? -3.749 8.698 1.584 1.00 98.06 154 THR A CA 1
ATOM 1159 C C . THR A 1 154 ? -2.392 8.355 0.971 1.00 98.06 154 THR A C 1
ATOM 1161 O O . THR A 1 154 ? -1.540 7.761 1.634 1.00 98.06 154 THR A O 1
ATOM 1164 N N . SER A 1 155 ? -2.170 8.767 -0.281 1.00 97.44 155 SER A N 1
ATOM 1165 C CA . SER A 1 155 ? -0.879 8.636 -0.973 1.00 97.44 155 SER A CA 1
ATOM 1166 C C . SER A 1 155 ? 0.087 9.768 -0.627 1.00 97.44 155 SER A C 1
ATOM 1168 O O . SER A 1 155 ? -0.331 10.926 -0.535 1.00 97.44 155 SER A O 1
ATOM 1170 N N . ILE A 1 156 ? 1.382 9.468 -0.511 1.00 95.56 156 ILE A N 1
ATOM 1171 C CA . ILE A 1 156 ? 2.431 10.447 -0.202 1.00 95.56 156 ILE A CA 1
ATOM 1172 C C . ILE A 1 156 ? 3.526 10.414 -1.282 1.00 95.56 156 ILE A C 1
ATOM 1174 O O . ILE A 1 156 ? 4.049 9.346 -1.589 1.00 95.56 156 ILE A O 1
ATOM 1178 N N . PRO A 1 157 ? 3.956 11.575 -1.819 1.00 93.38 157 PRO A N 1
ATOM 1179 C CA . PRO A 1 157 ? 3.460 12.925 -1.548 1.00 93.38 157 PRO A CA 1
ATOM 1180 C C . PRO A 1 157 ? 2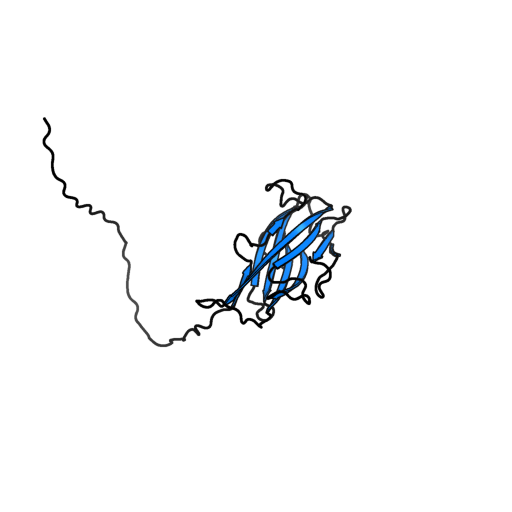.069 13.189 -2.141 1.00 93.38 157 PRO A C 1
ATOM 1182 O O . PRO A 1 157 ? 1.675 12.609 -3.151 1.00 93.38 157 PRO A O 1
ATOM 1185 N N . LEU A 1 158 ? 1.357 14.136 -1.528 1.00 92.31 158 LEU A N 1
ATOM 1186 C CA . LEU A 1 158 ? 0.090 14.649 -2.044 1.00 92.31 158 LEU A CA 1
ATOM 1187 C C . LEU A 1 158 ? 0.279 15.402 -3.370 1.00 92.31 158 LEU A C 1
ATOM 1189 O O . LEU A 1 158 ? 1.341 15.963 -3.638 1.00 92.31 158 LEU A O 1
ATOM 1193 N N . GLY A 1 159 ? -0.791 15.478 -4.166 1.00 88.25 159 GLY A N 1
ATOM 1194 C CA . GLY A 1 159 ? -0.838 16.293 -5.387 1.00 88.25 159 GLY A CA 1
ATOM 1195 C C . GLY A 1 159 ? -0.313 15.609 -6.653 1.00 88.25 159 GLY A C 1
ATOM 1196 O O . GLY A 1 159 ? -0.213 16.264 -7.688 1.00 88.25 159 GLY A O 1
ATOM 1197 N N . ARG A 1 160 ? -0.004 14.309 -6.594 1.00 92.19 160 ARG A N 1
ATOM 1198 C CA . ARG A 1 160 ? 0.248 13.480 -7.783 1.00 92.19 160 ARG A CA 1
ATOM 1199 C C . ARG A 1 160 ? -1.050 13.226 -8.544 1.00 92.19 160 ARG A C 1
ATOM 1201 O O . ARG A 1 160 ? -2.085 13.016 -7.916 1.00 92.19 160 ARG A O 1
ATOM 1208 N N . THR A 1 161 ? -0.999 13.190 -9.877 1.00 94.31 161 THR A N 1
ATOM 1209 C CA . THR A 1 161 ? -2.209 13.106 -10.723 1.00 94.31 161 THR A CA 1
ATOM 1210 C C . THR A 1 161 ? -3.046 11.854 -10.451 1.00 94.31 161 THR A C 1
ATOM 1212 O O . THR A 1 161 ? -4.272 11.933 -10.444 1.00 94.31 161 THR A O 1
ATOM 1215 N N . LYS A 1 162 ? -2.400 10.711 -10.201 1.00 94.94 162 LYS A N 1
ATOM 1216 C CA . LYS A 1 162 ? -3.069 9.446 -9.840 1.00 94.94 162 LYS A CA 1
ATOM 1217 C C . LYS A 1 162 ? -3.039 9.150 -8.341 1.00 94.94 162 LYS A C 1
ATOM 1219 O O . LYS A 1 162 ? -3.500 8.094 -7.923 1.00 94.94 162 LYS A O 1
ATOM 1224 N N . GLY A 1 163 ? -2.482 10.061 -7.543 1.00 95.06 163 GLY A N 1
ATOM 1225 C CA . GLY A 1 163 ? -2.535 9.968 -6.090 1.00 95.06 163 GLY A CA 1
ATOM 1226 C C . GLY A 1 163 ? -3.958 10.171 -5.572 1.00 95.06 163 GLY A C 1
ATOM 1227 O O . GLY A 1 163 ? -4.847 10.640 -6.284 1.00 95.06 163 GLY A O 1
ATOM 1228 N N . PHE A 1 164 ? -4.166 9.841 -4.305 1.00 96.69 164 PHE A N 1
ATOM 1229 C CA . PHE A 1 164 ? -5.456 9.958 -3.645 1.00 96.69 164 PHE A CA 1
ATOM 1230 C C . PHE A 1 164 ? -5.321 10.548 -2.244 1.00 96.69 164 PHE A C 1
ATOM 1232 O O . PHE A 1 164 ? -4.280 10.453 -1.587 1.00 96.69 164 PHE A O 1
ATOM 1239 N N . LEU A 1 165 ? -6.414 11.159 -1.799 1.00 96.00 165 LEU A N 1
ATOM 1240 C CA . LEU A 1 165 ? -6.587 11.697 -0.460 1.00 96.00 165 LEU A CA 1
ATOM 1241 C C . LEU A 1 165 ? -7.865 11.096 0.119 1.00 96.00 165 LEU A C 1
ATOM 1243 O O . LEU A 1 165 ? -8.906 11.152 -0.533 1.00 96.00 165 LEU A O 1
ATOM 1247 N N . ASP A 1 166 ? -7.760 10.554 1.328 1.00 93.50 166 ASP A N 1
ATOM 1248 C CA . ASP A 1 166 ? -8.883 10.034 2.109 1.00 93.50 166 ASP A CA 1
ATOM 1249 C C . ASP A 1 166 ? -9.765 9.018 1.355 1.00 93.50 166 ASP A C 1
ATOM 1251 O O . ASP A 1 166 ? -10.988 9.159 1.278 1.00 93.50 166 ASP A O 1
ATOM 1255 N N . ILE A 1 167 ? -9.155 7.956 0.810 1.00 96.56 167 ILE A N 1
ATOM 1256 C CA . ILE A 1 167 ? -9.918 6.757 0.432 1.00 96.56 167 ILE A CA 1
ATOM 1257 C C . ILE A 1 167 ? -10.397 6.098 1.723 1.00 96.56 167 ILE A C 1
ATOM 1259 O O . ILE A 1 167 ? -9.596 5.544 2.474 1.00 96.56 167 ILE A O 1
ATOM 1263 N N . ILE A 1 168 ? -11.701 6.180 1.975 1.00 97.38 168 ILE A N 1
ATOM 1264 C CA . ILE A 1 168 ? -12.334 5.631 3.172 1.00 97.38 168 ILE A CA 1
ATOM 1265 C C . ILE A 1 168 ? -12.917 4.259 2.845 1.00 97.38 168 ILE A C 1
ATOM 1267 O O . ILE A 1 168 ? -13.773 4.132 1.968 1.00 97.38 168 ILE A O 1
ATOM 1271 N N . VAL A 1 169 ? -12.491 3.255 3.600 1.00 97.81 169 VAL A N 1
ATOM 1272 C CA . VAL A 1 169 ? -12.972 1.876 3.509 1.00 97.81 169 VAL A CA 1
ATOM 1273 C C . VAL A 1 169 ? -13.724 1.521 4.781 1.00 97.81 169 VAL A C 1
ATOM 1275 O O . VAL A 1 169 ? -13.215 1.744 5.878 1.00 97.81 169 VAL A O 1
ATOM 1278 N N . ASP A 1 170 ? -14.934 0.979 4.632 1.00 97.19 170 ASP A N 1
ATOM 1279 C CA . ASP A 1 170 ? -15.706 0.412 5.740 1.00 97.19 170 ASP A CA 1
ATOM 1280 C C . ASP A 1 170 ? -15.060 -0.898 6.193 1.00 97.19 170 ASP A C 1
ATOM 1282 O O . ASP A 1 170 ? -14.864 -1.823 5.405 1.00 97.19 170 ASP A O 1
ATOM 1286 N N . THR A 1 171 ? -14.725 -0.969 7.474 1.00 96.31 171 THR A N 1
ATOM 1287 C CA . THR A 1 171 ? -14.080 -2.127 8.085 1.00 96.31 171 THR A CA 1
ATOM 1288 C C . THR A 1 171 ? -15.037 -2.927 8.962 1.00 96.31 171 THR A C 1
ATOM 1290 O O . THR A 1 171 ? -14.598 -3.863 9.619 1.00 96.31 171 THR A O 1
ATOM 1293 N N . THR A 1 172 ? -16.336 -2.610 8.985 1.00 94.56 172 THR A N 1
ATOM 1294 C CA . THR A 1 172 ? -17.317 -3.213 9.907 1.00 94.56 172 THR A CA 1
ATOM 1295 C C . THR A 1 172 ? -17.371 -4.737 9.823 1.00 94.56 172 THR A C 1
ATOM 1297 O O . THR A 1 172 ? -17.488 -5.400 10.849 1.00 94.56 172 THR A O 1
ATOM 1300 N N . THR A 1 173 ? -17.284 -5.313 8.622 1.00 93.00 173 THR A N 1
ATOM 1301 C CA . THR A 1 173 ? -17.283 -6.776 8.444 1.00 93.00 173 THR A CA 1
ATOM 1302 C C . THR A 1 173 ? -15.938 -7.409 8.775 1.00 93.00 173 THR A C 1
ATOM 1304 O O . THR A 1 173 ? -15.898 -8.575 9.152 1.00 93.00 173 THR A O 1
ATOM 1307 N N . PHE A 1 174 ? -14.847 -6.657 8.625 1.00 94.44 174 PHE A N 1
ATOM 1308 C CA . PHE A 1 174 ? -13.498 -7.135 8.897 1.00 94.44 174 PHE A CA 1
ATOM 1309 C C . PHE A 1 174 ? -13.167 -7.066 10.393 1.00 94.44 174 PHE A C 1
ATOM 1311 O O . PHE A 1 174 ? -12.644 -8.026 10.941 1.00 94.44 174 PHE A O 1
ATOM 1318 N N . LEU A 1 175 ? -13.495 -5.970 11.082 1.00 92.06 175 LEU A N 1
ATOM 1319 C CA . LEU A 1 175 ? -13.272 -5.764 12.521 1.00 92.06 175 LEU A CA 1
ATOM 1320 C C . LEU A 1 175 ? -14.383 -6.398 13.367 1.00 92.06 175 LEU A C 1
ATOM 1322 O O . LEU A 1 175 ? -15.068 -5.738 14.146 1.00 92.06 175 LEU A O 1
ATOM 1326 N N . ASP A 1 176 ? -14.561 -7.700 13.204 1.00 90.06 176 ASP A N 1
ATOM 1327 C CA . ASP A 1 176 ? -15.536 -8.515 13.928 1.00 90.06 176 ASP A CA 1
ATOM 1328 C C . ASP A 1 176 ? -15.134 -8.828 15.383 1.00 90.06 176 ASP A C 1
ATOM 1330 O O . ASP A 1 176 ? -15.978 -9.219 16.194 1.00 90.06 176 ASP A O 1
ATOM 1334 N N . ALA A 1 177 ? -13.865 -8.616 15.737 1.00 88.50 177 ALA A N 1
ATOM 1335 C CA . ALA A 1 177 ? -13.324 -8.747 17.085 1.00 88.50 177 ALA A CA 1
ATOM 1336 C C . ALA A 1 177 ? -12.236 -7.695 17.350 1.00 88.50 177 ALA A C 1
ATOM 1338 O O . ALA A 1 177 ? -11.534 -7.283 16.432 1.00 88.50 177 ALA A O 1
ATOM 1339 N N . ILE A 1 178 ? -12.081 -7.278 18.612 1.00 86.75 178 ILE A N 1
ATOM 1340 C CA . ILE A 1 178 ? -10.994 -6.401 19.073 1.00 86.75 178 ILE A CA 1
ATOM 1341 C C . ILE A 1 178 ? -10.421 -6.978 20.384 1.00 86.75 178 ILE A C 1
ATOM 1343 O O . ILE A 1 178 ? -11.203 -7.248 21.303 1.00 86.75 178 ILE A O 1
ATOM 1347 N N . PRO A 1 179 ? -9.090 -7.155 20.522 1.00 92.94 179 PRO A N 1
ATOM 1348 C CA . PRO A 1 179 ? -8.055 -6.965 19.499 1.00 92.94 179 PRO A CA 1
ATOM 1349 C C . PRO A 1 179 ? -8.202 -7.897 18.291 1.00 92.94 179 PRO A C 1
ATOM 1351 O O . PRO A 1 179 ? -8.688 -9.019 18.442 1.00 92.94 179 PRO A O 1
ATOM 1354 N N . LYS A 1 180 ? -7.725 -7.456 17.124 1.00 95.12 180 LYS A N 1
ATOM 1355 C CA . LYS A 1 180 ? -7.653 -8.252 15.894 1.00 95.12 180 LYS A CA 1
ATOM 1356 C C . LYS A 1 180 ? -6.208 -8.387 15.433 1.00 95.12 180 LYS A C 1
ATOM 1358 O O . LYS A 1 180 ? -5.545 -7.388 15.162 1.00 95.12 180 LYS A O 1
ATOM 1363 N N . ASP A 1 181 ? -5.739 -9.623 15.330 1.00 96.69 181 ASP A N 1
ATOM 1364 C CA . ASP A 1 181 ? -4.512 -9.932 14.602 1.00 96.69 181 ASP A CA 1
ATOM 1365 C C . ASP A 1 181 ? -4.861 -10.010 13.107 1.00 96.69 181 ASP A C 1
ATOM 1367 O O . ASP A 1 181 ? -5.873 -10.608 12.735 1.00 96.69 181 ASP A O 1
ATOM 1371 N N . ALA A 1 182 ? -4.075 -9.344 12.267 1.00 96.94 182 ALA A N 1
ATOM 1372 C CA . ALA A 1 182 ? -4.307 -9.255 10.830 1.00 96.94 182 ALA A CA 1
ATOM 1373 C C . ALA A 1 182 ? -2.979 -9.102 10.085 1.00 96.94 182 ALA A C 1
ATOM 1375 O O . ALA A 1 182 ? -1.925 -8.888 10.687 1.00 96.94 182 ALA A O 1
ATOM 1376 N N . HIS A 1 183 ? -3.039 -9.176 8.764 1.00 98.12 183 HIS A N 1
ATOM 1377 C CA . HIS A 1 183 ? -1.903 -8.947 7.888 1.00 98.12 183 HIS A CA 1
ATOM 1378 C C . HIS A 1 183 ? -2.232 -7.855 6.882 1.00 98.12 183 HIS A C 1
ATOM 1380 O O . HIS A 1 183 ? -3.334 -7.822 6.335 1.00 98.12 183 HIS A O 1
ATOM 1386 N N . VAL A 1 184 ? -1.270 -6.976 6.616 1.00 98.31 184 VAL A N 1
ATOM 1387 C CA . VAL A 1 184 ? -1.292 -6.161 5.402 1.00 98.31 184 VAL A CA 1
ATOM 1388 C C . VAL A 1 184 ? -0.616 -6.957 4.307 1.00 98.31 184 VAL A C 1
ATOM 1390 O O . VAL A 1 184 ? 0.545 -7.343 4.457 1.00 98.31 184 VAL A O 1
ATOM 1393 N N . ILE A 1 185 ? -1.337 -7.168 3.212 1.00 98.56 185 ILE A N 1
ATOM 1394 C CA . ILE A 1 185 ? -0.809 -7.799 2.008 1.00 98.56 185 ILE A CA 1
ATOM 1395 C C . ILE A 1 185 ? -0.741 -6.745 0.913 1.00 98.56 185 ILE A C 1
ATOM 1397 O O . ILE A 1 185 ? -1.739 -6.090 0.609 1.00 98.56 185 ILE A O 1
ATOM 1401 N N . ILE A 1 186 ? 0.447 -6.568 0.346 1.00 98.50 186 ILE A N 1
ATOM 1402 C CA . ILE A 1 186 ? 0.712 -5.666 -0.770 1.00 98.50 186 ILE A CA 1
ATOM 1403 C C . ILE A 1 186 ? 1.027 -6.551 -1.963 1.00 98.50 186 ILE A C 1
ATOM 1405 O O . ILE A 1 186 ? 2.022 -7.268 -1.942 1.00 98.50 186 ILE A O 1
ATOM 1409 N N . LYS A 1 187 ? 0.190 -6.493 -2.992 1.00 98.44 187 LYS A N 1
ATOM 1410 C CA . LYS A 1 187 ? 0.412 -7.187 -4.260 1.00 98.44 187 LYS A CA 1
ATOM 1411 C C . LYS A 1 187 ? 0.728 -6.156 -5.321 1.00 98.44 187 LYS A C 1
ATOM 1413 O O . LYS A 1 187 ? -0.072 -5.246 -5.518 1.00 98.44 187 LYS A O 1
ATOM 1418 N N . SER A 1 188 ? 1.857 -6.306 -5.995 1.00 98.31 188 SER A N 1
ATOM 1419 C CA . SER A 1 188 ? 2.282 -5.418 -7.076 1.00 98.31 188 SER A CA 1
ATOM 1420 C C . SER A 1 188 ? 2.473 -6.238 -8.339 1.00 98.31 188 SER A C 1
ATOM 1422 O O . SER A 1 188 ? 3.200 -7.222 -8.312 1.00 98.31 188 SER A O 1
ATOM 1424 N N . CYS A 1 189 ? 1.854 -5.826 -9.442 1.00 98.19 189 CYS A N 1
ATOM 1425 C CA . CYS A 1 189 ? 1.945 -6.514 -10.729 1.00 98.19 189 CYS A CA 1
ATOM 1426 C C . CYS A 1 189 ? 2.318 -5.540 -11.842 1.00 98.19 189 CYS A C 1
ATOM 1428 O O . CYS A 1 189 ? 1.759 -4.439 -11.915 1.00 98.19 189 CYS A O 1
ATOM 1430 N N . LEU A 1 190 ? 3.200 -5.953 -12.754 1.00 97.00 190 LEU A N 1
ATOM 1431 C CA . LEU A 1 190 ? 3.421 -5.203 -13.989 1.00 97.00 190 LEU A CA 1
ATOM 1432 C C . LEU A 1 190 ? 2.134 -5.162 -14.813 1.00 97.00 190 LEU A C 1
ATOM 1434 O O . LEU A 1 190 ? 1.417 -6.149 -14.954 1.00 97.00 190 LEU A O 1
ATOM 1438 N N . ARG A 1 191 ? 1.837 -4.007 -15.404 1.00 95.38 191 ARG A N 1
ATOM 1439 C CA . ARG A 1 191 ? 0.598 -3.835 -16.168 1.00 95.38 191 ARG A CA 1
ATOM 1440 C C . ARG A 1 191 ? 0.640 -4.522 -17.529 1.00 95.38 191 ARG A C 1
ATOM 1442 O O . ARG A 1 191 ? -0.371 -5.047 -17.987 1.00 95.38 191 ARG A O 1
ATOM 1449 N N . GLU A 1 192 ? 1.790 -4.474 -18.193 1.00 92.69 192 GLU A N 1
ATOM 1450 C CA . GLU A 1 192 ? 1.973 -5.098 -19.508 1.00 92.69 192 GLU A CA 1
ATOM 1451 C C . GLU A 1 192 ? 2.167 -6.616 -19.410 1.00 92.69 192 GLU A C 1
ATOM 1453 O O . GLU A 1 192 ? 1.845 -7.333 -20.356 1.00 92.69 192 GLU A O 1
ATOM 1458 N N . ASP A 1 193 ? 2.601 -7.101 -18.244 1.00 93.50 193 ASP A N 1
ATOM 1459 C CA . ASP A 1 193 ? 2.669 -8.520 -17.903 1.00 93.50 193 ASP A CA 1
ATOM 1460 C C . ASP A 1 193 ? 2.052 -8.776 -16.515 1.00 93.50 193 ASP A C 1
ATOM 1462 O O . ASP A 1 193 ? 2.772 -8.885 -15.521 1.00 93.50 193 ASP A O 1
ATOM 1466 N N . PRO A 1 194 ? 0.715 -8.909 -16.427 1.00 92.25 194 PRO A N 1
ATOM 1467 C CA . PRO A 1 194 ? 0.018 -9.130 -15.157 1.00 92.25 194 PRO A CA 1
ATOM 1468 C C . PRO A 1 194 ? 0.317 -10.475 -14.488 1.00 92.25 194 PRO A C 1
ATOM 1470 O O . PRO A 1 194 ? -0.234 -10.748 -13.425 1.00 92.25 194 PRO A O 1
ATOM 1473 N N . SER A 1 195 ? 1.108 -11.348 -15.121 1.00 94.19 195 SER A N 1
ATOM 1474 C CA . SER A 1 195 ? 1.597 -12.576 -14.491 1.00 94.19 195 SER A CA 1
ATOM 1475 C C . SER A 1 195 ? 2.891 -12.359 -13.702 1.00 94.19 195 SER A C 1
ATOM 1477 O O . SER A 1 195 ? 3.208 -13.159 -12.824 1.00 94.19 195 SER A O 1
ATOM 1479 N N . ASN A 1 196 ? 3.591 -11.255 -13.971 1.00 95.62 196 ASN A N 1
ATOM 1480 C CA . ASN A 1 196 ? 4.780 -10.820 -13.259 1.00 95.62 196 ASN A CA 1
ATOM 1481 C C . ASN A 1 196 ? 4.373 -9.949 -12.067 1.00 95.62 196 ASN A C 1
ATOM 1483 O O . ASN A 1 196 ? 4.191 -8.729 -12.178 1.00 95.62 196 ASN A O 1
ATOM 1487 N N . CYS A 1 197 ? 4.149 -10.622 -10.943 1.00 96.75 197 CYS A N 1
ATOM 1488 C CA . CYS A 1 197 ? 3.724 -10.020 -9.694 1.00 96.75 197 CYS A CA 1
ATOM 1489 C C . CYS A 1 197 ? 4.620 -10.468 -8.549 1.00 96.75 197 CYS A C 1
ATOM 1491 O O . CYS A 1 197 ? 5.113 -11.596 -8.546 1.00 96.75 197 CYS A O 1
ATOM 1493 N N . ASP A 1 198 ? 4.685 -9.629 -7.525 1.00 97.75 198 ASP A N 1
ATOM 1494 C CA . ASP A 1 198 ? 5.237 -9.995 -6.232 1.00 97.75 198 ASP A CA 1
ATOM 1495 C C . ASP A 1 198 ? 4.294 -9.571 -5.102 1.00 97.75 198 ASP A C 1
ATOM 1497 O O . ASP A 1 198 ? 3.446 -8.678 -5.260 1.00 97.75 198 ASP A O 1
ATOM 1501 N N . GLU A 1 199 ? 4.423 -10.241 -3.961 1.00 97.75 199 GLU A N 1
ATOM 1502 C CA . GLU A 1 199 ? 3.586 -10.046 -2.783 1.00 97.75 199 GLU A CA 1
ATOM 1503 C C . GLU A 1 199 ? 4.437 -9.869 -1.525 1.00 97.75 199 GLU A C 1
ATOM 1505 O O . GLU A 1 199 ? 5.287 -10.692 -1.191 1.00 97.75 199 GLU A O 1
ATOM 1510 N N . ALA A 1 200 ? 4.149 -8.812 -0.769 1.00 97.50 200 ALA A N 1
ATOM 1511 C CA . ALA A 1 200 ? 4.743 -8.580 0.536 1.00 97.50 200 ALA A CA 1
ATOM 1512 C C . ALA A 1 200 ? 3.670 -8.654 1.623 1.00 97.50 200 ALA A C 1
ATOM 1514 O O . ALA A 1 200 ? 2.569 -8.121 1.475 1.00 97.50 200 ALA A O 1
ATOM 1515 N N . ASN A 1 201 ? 4.000 -9.310 2.734 1.00 97.25 201 ASN A N 1
ATOM 1516 C CA . ASN A 1 201 ? 3.070 -9.573 3.824 1.00 97.25 201 ASN A CA 1
ATOM 1517 C C . ASN A 1 201 ? 3.655 -9.109 5.163 1.00 97.25 201 ASN A C 1
ATOM 1519 O O . ASN A 1 201 ? 4.770 -9.494 5.523 1.00 97.25 201 ASN A O 1
ATOM 1523 N N . TYR A 1 202 ? 2.878 -8.326 5.919 1.00 97.19 202 TYR A N 1
ATOM 1524 C CA . TYR A 1 202 ? 3.292 -7.795 7.217 1.00 97.19 202 TYR A CA 1
ATOM 1525 C C . TYR A 1 202 ? 2.228 -8.005 8.292 1.00 97.19 202 TYR A C 1
ATOM 1527 O O . TYR A 1 202 ? 1.095 -7.547 8.118 1.00 97.19 202 TYR A O 1
ATOM 1535 N N . PRO A 1 203 ? 2.576 -8.634 9.429 1.00 96.75 203 PRO A N 1
ATOM 1536 C CA . PRO A 1 203 ? 1.646 -8.800 10.533 1.00 96.75 203 PRO A CA 1
ATOM 1537 C C . PRO A 1 203 ? 1.402 -7.465 11.233 1.00 96.75 203 PRO A C 1
ATOM 1539 O O . PRO A 1 203 ? 2.343 -6.728 11.535 1.00 96.75 203 PRO A O 1
ATOM 1542 N N . LEU A 1 204 ? 0.152 -7.203 11.593 1.00 96.12 204 LEU A N 1
ATOM 1543 C CA . LEU A 1 204 ? -0.230 -6.106 12.469 1.00 96.12 204 LEU A CA 1
ATOM 1544 C C . LEU A 1 204 ? -1.274 -6.533 13.497 1.00 96.12 204 LEU A C 1
ATOM 1546 O O . LEU A 1 204 ? -1.923 -7.573 13.380 1.00 96.12 204 LEU A O 1
ATOM 1550 N N . LYS A 1 205 ? -1.436 -5.697 14.516 1.00 96.50 205 LYS A N 1
ATOM 1551 C CA . LYS A 1 205 ? -2.415 -5.877 15.579 1.00 96.50 205 LYS A CA 1
ATOM 1552 C C . LYS A 1 205 ? -3.262 -4.622 15.714 1.00 96.50 205 LYS A C 1
ATOM 1554 O O . LYS A 1 205 ? -2.754 -3.571 16.101 1.00 96.50 205 LYS A O 1
ATOM 1559 N N . LEU A 1 206 ? -4.548 -4.743 15.415 1.00 95.81 206 LEU A N 1
ATOM 1560 C CA . LEU A 1 206 ? -5.533 -3.681 15.606 1.00 95.81 206 LEU A CA 1
ATOM 1561 C C . LEU A 1 206 ? -6.122 -3.813 17.012 1.00 95.81 206 LEU A C 1
ATOM 1563 O O . LEU A 1 206 ? -6.657 -4.864 17.375 1.00 95.81 206 LEU A O 1
ATOM 1567 N N . LEU A 1 207 ? -5.948 -2.771 17.819 1.00 93.56 207 LEU A N 1
ATOM 1568 C CA . LEU A 1 207 ? -6.324 -2.709 19.232 1.00 93.56 207 LEU A CA 1
ATOM 1569 C C . LEU A 1 207 ? -7.622 -1.931 19.458 1.00 93.56 207 LEU A C 1
ATOM 1571 O O . LEU A 1 207 ? -8.078 -1.218 18.531 1.00 93.56 207 LEU A O 1
#